Protein AF-A0A9W9BZZ1-F1 (afdb_monomer_lite)

Structure (mmCIF, N/CA/C/O backbone):
data_AF-A0A9W9BZZ1-F1
#
_entry.id   AF-A0A9W9BZZ1-F1
#
loop_
_atom_site.group_PDB
_atom_site.id
_atom_site.type_symbol
_atom_site.label_atom_id
_atom_site.label_alt_id
_atom_site.label_comp_id
_atom_site.label_asym_id
_atom_site.label_entity_id
_atom_site.label_seq_id
_atom_site.pdbx_PDB_ins_code
_atom_site.Cartn_x
_atom_site.Cartn_y
_atom_site.Cartn_z
_atom_site.occupancy
_atom_site.B_iso_or_equiv
_atom_site.auth_seq_id
_atom_site.auth_comp_id
_atom_site.auth_asym_id
_atom_site.auth_atom_id
_atom_site.pdbx_PDB_model_num
ATOM 1 N N . MET A 1 1 ? 8.933 -13.404 14.101 1.00 72.38 1 MET A N 1
ATOM 2 C CA . MET A 1 1 ? 9.898 -12.927 13.085 1.00 72.38 1 MET A CA 1
ATOM 3 C C . MET A 1 1 ? 9.973 -11.421 13.255 1.00 72.38 1 MET A C 1
ATOM 5 O O . MET A 1 1 ? 8.931 -10.842 13.536 1.00 72.38 1 MET A O 1
ATOM 9 N N . ASP A 1 2 ? 11.152 -10.810 13.196 1.00 83.62 2 ASP A N 1
ATOM 10 C CA . ASP A 1 2 ? 11.249 -9.344 13.276 1.00 83.62 2 ASP A CA 1
ATOM 11 C C . ASP A 1 2 ? 10.942 -8.679 11.916 1.00 83.62 2 ASP A C 1
ATOM 13 O O . ASP A 1 2 ? 10.890 -9.344 10.879 1.00 83.62 2 ASP A O 1
ATOM 17 N N . VAL A 1 3 ? 10.687 -7.365 11.920 1.00 85.62 3 VAL A N 1
ATOM 18 C CA . VAL A 1 3 ? 10.318 -6.609 10.707 1.00 85.62 3 VAL A CA 1
ATOM 19 C C . VAL A 1 3 ? 11.402 -6.694 9.614 1.00 85.62 3 VAL A C 1
ATOM 21 O O . VAL A 1 3 ? 11.048 -6.966 8.463 1.00 85.62 3 VAL A O 1
ATOM 24 N N . PRO A 1 4 ? 12.711 -6.551 9.912 1.00 88.62 4 PRO A N 1
ATOM 25 C CA . PRO A 1 4 ? 13.760 -6.731 8.903 1.00 88.62 4 PRO A CA 1
ATOM 26 C C . PRO A 1 4 ? 13.801 -8.135 8.286 1.00 88.62 4 PRO A C 1
ATOM 28 O O . PRO A 1 4 ? 14.019 -8.272 7.080 1.00 88.62 4 PRO A O 1
ATOM 31 N N . GLN A 1 5 ? 13.575 -9.185 9.080 1.00 87.75 5 GLN A N 1
ATOM 32 C CA . GLN A 1 5 ? 13.485 -10.557 8.581 1.00 87.75 5 GLN A CA 1
ATOM 33 C C . GLN A 1 5 ? 12.306 -10.730 7.624 1.00 87.75 5 GLN A C 1
ATOM 35 O O . GLN A 1 5 ? 12.479 -11.377 6.594 1.00 87.75 5 GLN A O 1
ATOM 40 N N . VAL A 1 6 ? 11.150 -10.123 7.914 1.00 88.44 6 VAL A N 1
ATOM 41 C CA . VAL A 1 6 ? 9.992 -10.140 7.003 1.00 88.44 6 VAL A CA 1
ATOM 42 C C . VAL A 1 6 ? 10.344 -9.460 5.681 1.00 88.44 6 VAL A C 1
ATOM 44 O O . VAL A 1 6 ? 10.149 -10.051 4.621 1.00 88.44 6 VAL A O 1
ATOM 47 N N . GLY A 1 7 ? 10.934 -8.259 5.732 1.00 88.69 7 GLY A N 1
ATOM 48 C CA . GLY A 1 7 ? 11.351 -7.535 4.526 1.00 88.69 7 GLY A CA 1
ATOM 49 C C . GLY A 1 7 ? 12.349 -8.331 3.681 1.00 88.69 7 GLY A C 1
ATOM 50 O O . GLY A 1 7 ? 12.205 -8.427 2.462 1.00 88.69 7 GLY A O 1
ATOM 51 N N . ARG A 1 8 ? 13.323 -8.981 4.329 1.00 88.88 8 ARG A N 1
ATOM 52 C CA . ARG A 1 8 ? 14.291 -9.846 3.645 1.00 88.88 8 ARG A CA 1
ATOM 53 C C . ARG A 1 8 ? 13.644 -11.098 3.055 1.00 88.88 8 ARG A C 1
ATOM 55 O O . ARG A 1 8 ? 13.996 -11.477 1.947 1.00 88.88 8 ARG A O 1
ATOM 62 N N . ALA A 1 9 ? 12.737 -11.749 3.780 1.00 88.44 9 ALA A N 1
ATOM 63 C CA . ALA A 1 9 ? 12.018 -12.923 3.292 1.00 88.44 9 ALA A CA 1
ATOM 64 C C . ALA A 1 9 ? 11.193 -12.593 2.040 1.00 88.44 9 ALA A C 1
ATOM 66 O O . ALA A 1 9 ? 11.277 -13.313 1.050 1.00 88.44 9 ALA A O 1
ATOM 67 N N . ALA A 1 10 ? 10.461 -11.476 2.071 1.00 87.56 10 ALA A N 1
ATOM 68 C CA . ALA A 1 10 ? 9.592 -11.041 0.982 1.00 87.56 10 ALA A CA 1
ATOM 69 C C . ALA A 1 10 ? 10.352 -10.644 -0.293 1.00 87.56 10 ALA A C 1
ATOM 71 O O . ALA A 1 10 ? 9.786 -10.713 -1.372 1.00 87.56 10 ALA A O 1
ATOM 72 N N . THR A 1 11 ? 11.620 -10.240 -0.178 1.00 87.00 11 THR A N 1
ATOM 73 C CA . THR A 1 11 ? 12.453 -9.765 -1.302 1.00 87.00 11 THR A CA 1
ATOM 74 C C . THR A 1 11 ? 13.529 -10.761 -1.733 1.00 87.00 11 THR A C 1
ATOM 76 O O . THR A 1 11 ? 14.330 -10.462 -2.619 1.00 87.00 11 THR A O 1
ATOM 79 N N . ALA A 1 12 ? 13.575 -11.950 -1.121 1.00 86.56 12 ALA A N 1
ATOM 80 C CA . ALA A 1 12 ? 14.561 -12.989 -1.412 1.00 86.56 12 ALA A CA 1
ATOM 81 C C . ALA A 1 12 ? 14.263 -13.714 -2.737 1.00 86.56 12 ALA A C 1
ATOM 83 O O . ALA A 1 12 ? 13.971 -14.913 -2.751 1.00 86.56 12 ALA A O 1
ATOM 84 N N . ALA A 1 13 ? 14.308 -12.968 -3.842 1.00 83.25 13 ALA A N 1
ATOM 85 C CA . ALA A 1 13 ? 14.083 -13.449 -5.195 1.00 83.25 13 ALA A CA 1
ATOM 86 C C . ALA A 1 13 ? 15.001 -14.644 -5.499 1.00 83.25 13 ALA A C 1
ATOM 88 O O . ALA A 1 13 ? 16.230 -14.488 -5.446 1.00 83.25 13 ALA A O 1
ATOM 89 N N . PRO A 1 14 ? 14.443 -15.831 -5.817 1.00 79.25 14 PRO A N 1
ATOM 90 C CA . PRO A 1 14 ? 15.218 -16.962 -6.301 1.00 79.25 14 PRO A CA 1
ATOM 91 C C . PRO A 1 14 ? 16.176 -16.540 -7.415 1.00 79.25 14 PRO A C 1
ATOM 93 O O . PRO A 1 14 ? 15.835 -15.715 -8.261 1.00 79.25 14 PRO A O 1
ATOM 96 N N . LEU A 1 15 ? 17.378 -17.119 -7.413 1.00 80.69 15 LEU A N 1
ATOM 97 C CA . LEU A 1 15 ? 18.495 -16.808 -8.322 1.00 80.69 15 LEU A CA 1
ATOM 98 C C . LEU A 1 15 ? 19.223 -15.478 -8.049 1.00 80.69 15 LEU A C 1
ATOM 100 O O . LEU A 1 15 ? 20.387 -15.370 -8.426 1.00 80.69 15 LEU A O 1
ATOM 104 N N . TYR A 1 16 ? 18.610 -14.524 -7.343 1.00 81.62 16 TYR A N 1
ATOM 105 C CA . TYR A 1 16 ? 19.262 -13.270 -6.935 1.00 81.62 16 TYR A CA 1
ATOM 106 C C . TYR A 1 16 ? 19.768 -13.317 -5.493 1.00 81.62 16 TYR A C 1
ATOM 108 O O . TYR A 1 16 ? 20.882 -12.883 -5.195 1.00 81.62 16 TYR A O 1
ATOM 116 N N . PHE A 1 17 ? 18.970 -13.883 -4.587 1.00 86.94 17 PHE A N 1
ATOM 117 C CA . PHE A 1 17 ? 19.265 -13.906 -3.159 1.00 86.94 17 PHE A CA 1
ATOM 118 C C . PHE A 1 17 ? 19.173 -15.318 -2.581 1.00 86.94 17 PHE A C 1
ATOM 120 O O . PHE A 1 17 ? 18.442 -16.180 -3.064 1.00 86.94 17 PHE A O 1
ATOM 127 N N . LYS A 1 18 ? 19.921 -15.556 -1.497 1.00 87.44 18 LYS A N 1
ATOM 128 C CA . LYS A 1 18 ? 19.782 -16.779 -0.697 1.00 87.44 18 LYS A CA 1
ATOM 129 C C . LYS A 1 18 ? 18.513 -16.695 0.147 1.00 87.44 18 LYS A C 1
ATOM 131 O O . LYS A 1 18 ? 18.308 -15.690 0.831 1.00 87.44 18 LYS A O 1
ATOM 136 N N . GLU A 1 19 ? 17.750 -17.784 0.166 1.00 87.38 19 GLU A N 1
ATOM 137 C CA . GLU A 1 19 ? 16.566 -17.950 1.014 1.00 87.38 19 GLU A CA 1
ATOM 138 C C . GLU A 1 19 ? 16.853 -17.616 2.481 1.00 87.38 19 GLU A C 1
ATOM 140 O O . GLU A 1 19 ? 17.926 -17.927 3.027 1.00 87.38 19 GLU A O 1
ATOM 145 N N . LEU A 1 20 ? 15.863 -17.020 3.143 1.00 88.88 20 LEU A N 1
ATOM 146 C CA . LEU A 1 20 ? 15.942 -16.755 4.569 1.00 88.88 20 LEU A CA 1
ATOM 147 C C . LEU A 1 20 ? 15.585 -18.021 5.347 1.00 88.88 20 LEU A C 1
ATOM 149 O O . LEU A 1 20 ? 14.484 -18.552 5.232 1.00 88.88 20 LEU A O 1
ATOM 153 N N . LYS A 1 21 ? 16.513 -18.474 6.193 1.00 89.38 21 LYS A N 1
ATOM 154 C CA . LYS A 1 21 ? 16.307 -19.616 7.089 1.00 89.38 21 LYS A CA 1
ATOM 155 C C . LYS A 1 21 ? 15.985 -19.106 8.485 1.00 89.38 21 LYS A C 1
ATOM 157 O O . LYS A 1 21 ? 16.859 -18.540 9.142 1.00 89.38 21 LYS A O 1
ATOM 162 N N . VAL A 1 22 ? 14.763 -19.338 8.956 1.00 86.69 22 VAL A N 1
ATOM 163 C CA . VAL A 1 22 ? 14.336 -18.957 10.309 1.00 86.69 22 VAL A CA 1
ATOM 164 C C . VAL A 1 22 ? 14.091 -20.208 11.139 1.00 86.69 22 VAL A C 1
ATOM 166 O O . VAL A 1 22 ? 13.397 -21.134 10.720 1.00 86.69 22 VAL A O 1
ATOM 169 N N . ARG A 1 23 ? 14.676 -20.238 12.339 1.00 80.31 23 ARG A N 1
ATOM 170 C CA . ARG A 1 23 ? 14.353 -21.234 13.364 1.00 80.31 23 ARG A CA 1
ATOM 171 C C . ARG A 1 23 ? 13.277 -20.652 14.265 1.00 80.31 23 ARG A C 1
ATOM 173 O O . ARG A 1 23 ? 13.464 -19.567 14.815 1.00 80.31 23 ARG A O 1
ATOM 180 N N . GLN A 1 24 ? 12.159 -21.353 14.399 1.00 71.50 24 GLN A N 1
ATOM 181 C CA . GLN A 1 24 ? 11.090 -20.912 15.289 1.00 71.50 24 GLN A CA 1
ATOM 182 C C . GLN A 1 24 ? 11.562 -21.044 16.744 1.00 71.50 24 GLN A C 1
ATOM 184 O O . GLN A 1 24 ? 12.139 -22.064 17.120 1.00 71.50 24 GLN A O 1
ATOM 189 N N . LYS A 1 25 ? 11.346 -19.998 17.551 1.00 66.19 25 LYS A N 1
ATOM 190 C CA . LYS A 1 25 ? 11.613 -20.032 19.000 1.00 66.19 25 LYS A CA 1
ATOM 191 C C . LYS A 1 25 ? 10.535 -20.817 19.763 1.00 66.19 25 LYS A C 1
ATOM 193 O O . LYS A 1 25 ? 10.834 -21.401 20.795 1.00 66.19 25 LYS A O 1
ATOM 198 N N . HIS A 1 26 ? 9.329 -20.863 19.199 1.00 59.47 26 HIS A N 1
ATOM 199 C CA . HIS A 1 26 ? 8.109 -21.431 19.765 1.00 59.47 26 HIS A CA 1
ATOM 200 C C . HIS A 1 26 ? 7.525 -22.469 18.791 1.00 59.47 26 HIS A C 1
ATOM 202 O O . HIS A 1 26 ? 7.460 -22.191 17.593 1.00 59.47 26 HIS A O 1
ATOM 208 N N . GLY A 1 27 ? 7.176 -23.672 19.268 1.00 63.22 27 GLY A N 1
ATOM 209 C CA . GLY A 1 27 ? 6.744 -24.819 18.445 1.00 63.22 27 GLY A CA 1
ATOM 210 C C . GLY A 1 27 ? 7.643 -26.063 18.573 1.00 63.22 27 GLY A C 1
ATOM 211 O O . GLY A 1 27 ? 8.388 -26.205 19.545 1.00 63.22 27 GLY A O 1
ATOM 212 N N . ARG A 1 28 ? 7.595 -26.991 17.597 1.00 61.19 28 ARG A N 1
ATOM 213 C CA . ARG A 1 28 ? 8.475 -28.181 17.582 1.00 61.19 28 ARG A CA 1
ATOM 214 C C . ARG A 1 28 ? 9.939 -27.728 17.573 1.00 61.19 28 ARG A C 1
ATOM 216 O O . ARG A 1 28 ? 10.427 -27.202 16.569 1.00 61.19 28 ARG A O 1
ATOM 223 N N . LYS A 1 29 ? 10.635 -27.927 18.702 1.00 63.28 29 LYS A N 1
ATOM 224 C CA . LYS A 1 29 ? 12.039 -27.527 18.890 1.00 63.28 29 LYS A CA 1
ATOM 225 C C . LYS A 1 29 ? 12.880 -27.969 17.690 1.00 63.28 29 LYS A C 1
ATOM 227 O O . LYS A 1 29 ? 12.986 -29.154 17.395 1.00 63.28 29 LYS A O 1
ATOM 232 N N . GLY A 1 30 ? 13.487 -26.995 17.014 1.00 67.38 30 GLY A N 1
ATOM 233 C CA . GLY A 1 30 ? 14.412 -27.234 15.906 1.00 67.38 30 GLY A CA 1
ATOM 234 C C . GLY A 1 30 ? 13.809 -27.185 14.500 1.00 67.38 30 GLY A C 1
ATOM 235 O O . GLY A 1 30 ? 14.575 -27.312 13.541 1.00 67.38 30 GLY A O 1
ATOM 236 N N . GLN A 1 31 ? 12.500 -26.949 14.340 1.00 80.06 31 GLN A N 1
ATOM 237 C CA . GLN A 1 31 ? 11.907 -26.781 13.011 1.00 80.06 31 GLN A CA 1
ATOM 238 C C . GLN A 1 31 ? 12.471 -25.535 12.308 1.00 80.06 31 GLN A C 1
ATOM 240 O O . GLN A 1 31 ? 12.530 -24.433 12.866 1.00 80.06 31 GLN A O 1
ATOM 245 N N . LYS A 1 32 ? 12.932 -25.739 11.071 1.00 82.62 32 LYS A N 1
ATOM 246 C CA . LYS A 1 32 ? 13.493 -24.704 10.199 1.00 82.62 32 LYS A CA 1
ATOM 247 C C . LYS A 1 32 ? 12.474 -24.379 9.117 1.00 82.62 32 LYS A C 1
ATOM 249 O O . LYS A 1 32 ? 12.013 -25.284 8.430 1.00 82.62 32 LYS A O 1
ATOM 254 N N . TYR A 1 33 ? 12.187 -23.097 8.951 1.00 85.38 33 TYR A N 1
ATOM 255 C CA . TYR A 1 33 ? 11.384 -22.579 7.853 1.00 85.38 33 TYR A CA 1
ATOM 256 C C . TYR A 1 33 ? 12.295 -21.852 6.872 1.00 85.38 33 TYR A C 1
ATOM 258 O O . TYR A 1 33 ? 13.240 -21.166 7.279 1.00 85.38 33 TYR A O 1
ATOM 266 N N . TYR A 1 34 ? 12.013 -22.037 5.589 1.00 87.38 34 TYR A N 1
ATOM 267 C CA . TYR A 1 34 ? 12.750 -21.456 4.478 1.00 87.38 34 TYR A CA 1
ATOM 268 C C . TYR A 1 34 ? 11.792 -20.522 3.755 1.00 87.38 34 TYR A C 1
ATOM 270 O O . TYR A 1 34 ? 10.683 -20.928 3.414 1.00 87.38 34 TYR A O 1
ATOM 278 N N . PHE A 1 35 ? 12.204 -19.272 3.587 1.00 87.56 35 PHE A N 1
ATOM 279 C CA . PHE A 1 35 ? 11.404 -18.249 2.932 1.00 87.56 35 PHE A CA 1
ATOM 280 C C . PHE A 1 35 ? 12.130 -17.744 1.689 1.00 87.56 35 PHE A C 1
ATOM 282 O O . PHE A 1 35 ? 13.318 -17.406 1.746 1.00 87.56 35 PHE A O 1
ATOM 289 N N . SER A 1 36 ? 11.382 -17.666 0.597 1.00 83.38 36 SER A N 1
ATOM 290 C CA . SER A 1 36 ? 11.763 -17.074 -0.680 1.00 83.38 36 SER A CA 1
ATOM 291 C C . SER A 1 36 ? 10.720 -16.032 -1.084 1.00 83.38 36 SER A C 1
ATOM 293 O O . SER A 1 36 ? 9.590 -16.063 -0.595 1.00 83.38 36 SER A O 1
ATOM 295 N N . ASP A 1 37 ? 11.091 -15.136 -1.994 1.00 81.44 37 ASP A N 1
ATOM 296 C CA . ASP A 1 37 ? 10.181 -14.130 -2.550 1.00 81.44 37 ASP A CA 1
ATOM 297 C C . ASP A 1 37 ? 8.940 -14.781 -3.186 1.00 81.44 37 ASP A C 1
ATOM 299 O O . ASP A 1 37 ? 9.041 -15.688 -4.019 1.00 81.44 37 ASP A O 1
ATOM 303 N N . ALA A 1 38 ? 7.764 -14.295 -2.789 1.00 72.69 38 ALA A N 1
ATOM 304 C CA . ALA A 1 38 ? 6.467 -14.755 -3.277 1.00 72.69 38 ALA A CA 1
ATOM 305 C C . ALA A 1 38 ? 6.153 -14.266 -4.707 1.00 72.69 38 ALA A C 1
ATOM 307 O O . ALA A 1 38 ? 5.276 -14.819 -5.373 1.00 72.69 38 ALA A O 1
ATOM 308 N N . GLY A 1 39 ? 6.896 -13.276 -5.210 1.00 65.12 39 GLY A N 1
ATOM 309 C CA . GLY A 1 39 ? 6.830 -12.763 -6.578 1.00 65.12 39 GLY A CA 1
ATOM 310 C C . GLY A 1 39 ? 7.341 -13.733 -7.648 1.00 65.12 39 GLY A C 1
ATOM 311 O O . GLY A 1 39 ? 7.200 -13.453 -8.839 1.00 65.12 39 GLY A O 1
ATOM 312 N N . PHE A 1 40 ? 7.902 -14.877 -7.242 1.00 57.94 40 PHE A N 1
ATOM 313 C CA . PHE A 1 40 ? 8.309 -15.992 -8.110 1.00 57.94 40 PHE A CA 1
ATOM 314 C C . PHE A 1 40 ? 7.296 -17.157 -8.134 1.00 57.94 40 PHE A C 1
ATOM 316 O O . PHE A 1 40 ? 7.628 -18.263 -8.558 1.00 57.94 40 PHE A O 1
ATOM 323 N N . GLY A 1 41 ? 6.055 -16.907 -7.710 1.00 56.66 41 GLY A N 1
ATOM 324 C CA . GLY A 1 41 ? 4.933 -17.851 -7.719 1.00 56.66 41 GLY A CA 1
ATOM 325 C C . GLY A 1 41 ? 3.601 -17.131 -7.954 1.00 56.66 41 GLY A C 1
ATOM 326 O O . GLY A 1 41 ? 3.584 -15.971 -8.357 1.00 56.66 41 GLY A O 1
ATOM 327 N N . GLU A 1 42 ? 2.474 -17.782 -7.658 1.00 52.41 42 GLU A N 1
ATOM 328 C CA . GLU A 1 42 ? 1.109 -17.289 -7.945 1.00 52.41 42 GLU A CA 1
ATOM 329 C C . GLU A 1 42 ? 0.728 -15.932 -7.294 1.00 52.41 42 GLU A C 1
ATOM 331 O O . GLU A 1 42 ? -0.373 -15.421 -7.505 1.00 52.41 42 GLU A O 1
ATOM 336 N N . LEU A 1 43 ? 1.628 -15.339 -6.498 1.00 60.09 43 LEU A N 1
ATOM 337 C CA . LEU A 1 43 ? 1.399 -14.193 -5.615 1.00 60.09 43 LEU A CA 1
ATOM 338 C C . LEU A 1 43 ? 2.174 -12.924 -6.003 1.00 60.09 43 LEU A C 1
ATOM 340 O O . LEU A 1 43 ? 2.315 -12.014 -5.188 1.00 60.09 43 LEU A O 1
ATOM 344 N N . ASN A 1 44 ? 2.625 -12.802 -7.255 1.00 70.44 44 ASN A N 1
ATOM 345 C CA . ASN A 1 44 ? 3.249 -11.570 -7.770 1.00 70.44 44 ASN A CA 1
ATOM 346 C C . ASN A 1 44 ? 2.300 -10.344 -7.734 1.00 70.44 44 ASN A C 1
ATOM 348 O O . ASN A 1 44 ? 2.726 -9.198 -7.852 1.00 70.44 44 ASN A O 1
ATOM 352 N N . ASN A 1 45 ? 1.003 -10.578 -7.524 1.00 77.56 45 ASN A N 1
ATOM 353 C CA . ASN A 1 45 ? 0.019 -9.564 -7.172 1.00 77.56 45 ASN A CA 1
ATOM 354 C C . ASN A 1 45 ? -0.770 -10.029 -5.928 1.00 77.56 45 ASN A C 1
ATOM 356 O O . ASN A 1 45 ? -1.708 -10.818 -6.066 1.00 77.56 45 ASN A O 1
ATOM 360 N N . PRO A 1 46 ? -0.428 -9.558 -4.713 1.00 85.69 46 PRO A N 1
ATOM 361 C CA . PRO A 1 46 ? -0.994 -10.084 -3.471 1.00 85.69 46 PRO A CA 1
ATOM 362 C C . PRO A 1 46 ? -2.432 -9.622 -3.207 1.00 85.69 46 PRO A C 1
ATOM 364 O O . PRO A 1 46 ? -3.002 -9.996 -2.183 1.00 85.69 46 PRO A O 1
ATOM 367 N N . THR A 1 47 ? -3.047 -8.824 -4.094 1.00 87.88 47 THR A N 1
ATOM 368 C CA . THR A 1 47 ? -4.397 -8.288 -3.866 1.00 87.88 47 THR A CA 1
ATOM 369 C C . THR A 1 47 ? -5.411 -9.394 -3.590 1.00 87.88 47 THR A C 1
ATOM 371 O O . THR A 1 47 ? -6.170 -9.270 -2.640 1.00 87.88 47 THR A O 1
ATOM 374 N N . GLY A 1 48 ? -5.401 -10.497 -4.348 1.00 84.88 48 GLY A N 1
ATOM 375 C CA . GLY A 1 48 ? -6.348 -11.599 -4.133 1.00 84.88 48 GLY A CA 1
ATOM 376 C C . GLY A 1 48 ? -6.254 -12.212 -2.730 1.00 84.88 48 GLY A C 1
ATOM 377 O O . GLY A 1 48 ? -7.277 -12.387 -2.069 1.00 84.88 48 GLY A O 1
ATOM 378 N N . VAL A 1 49 ? -5.028 -12.460 -2.255 1.00 86.25 49 VAL A N 1
ATOM 379 C CA . VAL A 1 49 ? -4.769 -12.988 -0.905 1.00 86.25 49 VAL A CA 1
ATOM 380 C C . VAL A 1 49 ? -5.159 -11.976 0.165 1.00 86.25 49 VAL A C 1
ATOM 382 O O . VAL A 1 49 ? -5.825 -12.345 1.126 1.00 86.25 49 VAL A O 1
ATOM 385 N N . GLY A 1 50 ? -4.821 -10.698 -0.022 1.00 88.31 50 GLY A N 1
ATOM 386 C CA . GLY A 1 50 ? -5.192 -9.644 0.923 1.00 88.31 50 GLY A CA 1
ATOM 387 C C . GLY A 1 50 ? -6.707 -9.487 1.068 1.00 88.31 50 GLY A C 1
ATOM 388 O O . GLY A 1 50 ? -7.204 -9.335 2.180 1.00 88.31 50 GLY A O 1
ATOM 389 N N . LEU A 1 51 ? -7.464 -9.582 -0.032 1.00 88.69 51 LEU A N 1
ATOM 390 C CA . LEU A 1 51 ? -8.929 -9.551 0.036 1.00 88.69 51 LEU A CA 1
ATOM 391 C C . LEU A 1 51 ? -9.483 -10.767 0.781 1.00 88.69 51 LEU A C 1
ATOM 393 O O . LEU A 1 51 ? -10.335 -10.603 1.648 1.00 88.69 51 LEU A O 1
ATOM 397 N N . GLN A 1 52 ? -8.971 -11.965 0.486 1.00 87.81 52 GLN A N 1
ATOM 398 C CA . GLN A 1 52 ? -9.380 -13.187 1.179 1.00 87.81 52 GLN A CA 1
ATOM 399 C C . GLN A 1 52 ? -9.079 -13.120 2.685 1.00 87.81 52 GLN A C 1
ATOM 401 O O . GLN A 1 52 ? -9.897 -13.551 3.499 1.00 87.81 52 GLN A O 1
ATOM 406 N N . GLU A 1 53 ? -7.924 -12.577 3.070 1.00 89.19 53 GLU A N 1
ATOM 407 C CA . GLU A 1 53 ? -7.556 -12.380 4.473 1.00 89.19 53 GLU A CA 1
ATOM 408 C C . GLU A 1 53 ? -8.523 -11.414 5.170 1.00 89.19 53 GLU A C 1
ATOM 410 O O . GLU A 1 53 ? -9.052 -11.743 6.232 1.00 89.19 53 GLU A O 1
ATOM 415 N N . ILE A 1 54 ? -8.828 -10.269 4.550 1.00 88.56 54 ILE A N 1
ATOM 416 C CA . ILE A 1 54 ? -9.791 -9.295 5.088 1.00 88.56 54 ILE A CA 1
ATOM 417 C C . ILE A 1 54 ? -11.180 -9.923 5.245 1.00 88.56 54 ILE A C 1
ATOM 419 O O . ILE A 1 54 ? -11.797 -9.771 6.296 1.00 88.56 54 ILE A O 1
ATOM 423 N N . GLU A 1 55 ? -11.663 -10.653 4.240 1.00 87.44 55 GLU A N 1
ATOM 424 C CA . GLU A 1 55 ? -12.961 -11.343 4.281 1.00 87.44 55 GLU A CA 1
ATOM 425 C C . GLU A 1 55 ? -13.004 -12.420 5.374 1.00 87.44 55 GLU A C 1
ATOM 427 O O . GLU A 1 55 ? -14.033 -12.605 6.023 1.00 87.44 55 GLU A O 1
ATOM 432 N N . THR A 1 56 ? -11.879 -13.094 5.624 1.00 87.69 56 THR A N 1
ATOM 433 C CA . THR A 1 56 ? -11.760 -14.100 6.689 1.00 87.69 56 THR A CA 1
ATOM 434 C C . THR A 1 56 ? -11.775 -13.456 8.077 1.00 87.69 56 THR A C 1
ATOM 436 O O . THR A 1 56 ? -12.437 -13.961 8.984 1.00 87.69 56 THR A O 1
ATOM 439 N N . LEU A 1 57 ? -11.063 -12.341 8.256 1.00 84.06 57 LEU A N 1
ATOM 440 C CA . LEU A 1 57 ? -10.991 -11.622 9.533 1.00 84.06 57 LEU A CA 1
ATOM 441 C C . LEU A 1 57 ? -12.280 -10.847 9.842 1.00 84.06 57 LEU A C 1
ATOM 443 O O . LEU A 1 57 ? -12.649 -10.698 11.008 1.00 84.06 57 LEU A O 1
ATOM 447 N N . TYR A 1 58 ? -12.972 -10.363 8.809 1.00 85.31 58 TYR A N 1
ATOM 448 C CA . TYR A 1 58 ? -14.127 -9.477 8.935 1.00 85.31 58 TYR A CA 1
ATOM 449 C C . TYR A 1 58 ? -15.296 -9.918 8.035 1.00 85.31 58 TYR A C 1
ATOM 451 O O . TYR A 1 58 ? -15.742 -9.149 7.183 1.00 85.31 58 TYR A O 1
ATOM 459 N N . PRO A 1 59 ? -15.887 -11.107 8.262 1.00 82.81 59 PRO A N 1
ATOM 460 C CA . PRO A 1 59 ? -16.862 -11.721 7.347 1.00 82.81 59 PRO A CA 1
ATOM 461 C C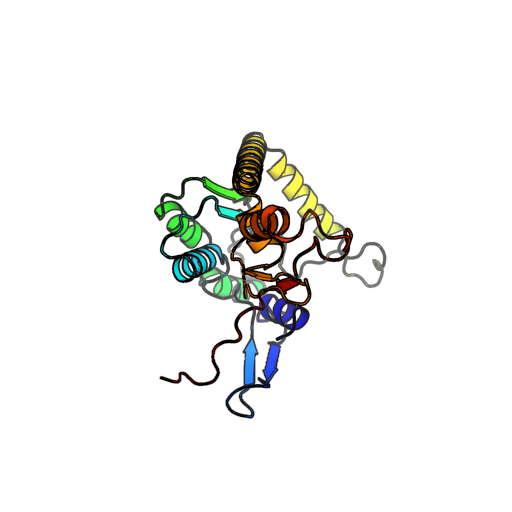 . PRO A 1 59 ? -18.177 -10.944 7.186 1.00 82.81 59 PRO A C 1
ATOM 463 O O . PRO A 1 59 ? -18.966 -11.231 6.293 1.00 82.81 59 PRO A O 1
ATOM 466 N N . ARG A 1 60 ? -18.448 -9.978 8.070 1.00 81.25 60 ARG A N 1
ATOM 467 C CA . ARG A 1 60 ? -19.656 -9.134 8.050 1.00 81.25 60 ARG A CA 1
ATOM 468 C C . ARG A 1 60 ? -19.387 -7.702 7.587 1.00 81.25 60 ARG A C 1
ATOM 470 O O . ARG A 1 60 ? -20.297 -6.880 7.638 1.00 81.25 60 ARG A O 1
ATOM 477 N N . GLN A 1 61 ? -18.152 -7.375 7.210 1.00 80.00 61 GLN A N 1
ATOM 478 C CA . GLN A 1 61 ? -17.789 -6.038 6.748 1.00 80.00 61 GLN A CA 1
ATOM 479 C C . GLN A 1 61 ? -17.548 -6.035 5.244 1.00 80.00 61 GLN A C 1
ATOM 481 O O . GLN A 1 61 ? -17.035 -6.992 4.672 1.00 80.00 61 GLN A O 1
ATOM 486 N N . THR A 1 62 ? -17.908 -4.928 4.606 1.00 84.31 62 THR A N 1
ATOM 487 C CA . THR A 1 62 ? -17.669 -4.711 3.181 1.00 84.31 62 THR A CA 1
ATOM 488 C C . THR A 1 62 ? -16.351 -3.981 2.972 1.00 84.31 62 THR A C 1
ATOM 490 O O . THR A 1 62 ? -16.040 -3.017 3.677 1.00 84.31 62 THR A O 1
ATOM 493 N N . ILE A 1 63 ? -15.593 -4.396 1.962 1.00 87.50 63 ILE A N 1
ATOM 494 C CA . ILE A 1 63 ? -14.363 -3.716 1.560 1.00 87.50 63 ILE A CA 1
ATOM 495 C C . ILE A 1 63 ? -14.737 -2.417 0.844 1.00 87.50 63 ILE A C 1
ATOM 497 O O . ILE A 1 63 ? -15.347 -2.443 -0.221 1.00 87.50 63 ILE A O 1
ATOM 501 N N . GLY A 1 64 ? -14.383 -1.280 1.450 1.00 86.44 64 GLY A N 1
ATOM 502 C CA . GLY A 1 64 ? -14.759 0.040 0.937 1.00 86.44 64 GLY A CA 1
ATOM 503 C C . GLY A 1 64 ? -13.977 0.467 -0.304 1.00 86.44 64 GLY A C 1
ATOM 504 O O . GLY A 1 64 ? -14.557 1.028 -1.220 1.00 86.44 64 GLY A O 1
ATOM 505 N N . ALA A 1 65 ? -12.673 0.191 -0.355 1.00 91.12 65 ALA A N 1
ATOM 506 C CA . ALA A 1 65 ? -11.817 0.577 -1.472 1.00 91.12 65 ALA A CA 1
ATOM 507 C C . ALA A 1 65 ? -10.624 -0.371 -1.621 1.00 91.12 65 ALA A C 1
ATOM 509 O O . ALA A 1 65 ? -10.056 -0.819 -0.622 1.00 91.12 65 ALA A O 1
ATOM 510 N N . VAL A 1 66 ? -10.214 -0.626 -2.865 1.00 92.12 66 VAL A N 1
ATOM 511 C CA . VAL A 1 66 ? -9.014 -1.406 -3.194 1.00 92.12 66 VAL A CA 1
ATOM 512 C C . VAL A 1 66 ? -8.119 -0.613 -4.132 1.00 92.12 66 VAL A C 1
ATOM 514 O O . VAL A 1 66 ? -8.528 -0.205 -5.218 1.00 92.12 66 VAL A O 1
ATOM 517 N N . LEU A 1 67 ? -6.870 -0.436 -3.713 1.00 92.75 67 LEU A N 1
ATOM 518 C CA . LEU A 1 67 ? -5.822 0.189 -4.503 1.00 92.75 67 LEU A CA 1
ATOM 519 C C . LEU A 1 67 ? -4.729 -0.840 -4.794 1.00 92.75 67 LEU A C 1
ATOM 521 O O . LEU A 1 67 ? -4.107 -1.373 -3.876 1.00 92.75 67 LEU A O 1
ATOM 525 N N . ASN A 1 68 ? -4.482 -1.090 -6.075 1.00 91.12 68 ASN A N 1
ATOM 526 C CA . ASN A 1 68 ? -3.402 -1.937 -6.557 1.00 91.12 68 ASN A CA 1
ATOM 527 C C . ASN A 1 68 ? -2.370 -1.083 -7.303 1.00 91.12 68 ASN A C 1
ATOM 529 O O . ASN A 1 68 ? -2.723 -0.383 -8.251 1.00 91.12 68 ASN A O 1
ATOM 533 N N . VAL A 1 69 ? -1.104 -1.152 -6.890 1.00 91.19 69 VAL A N 1
ATOM 534 C CA . VAL A 1 69 ? 0.006 -0.440 -7.534 1.00 91.19 69 VAL A CA 1
ATOM 535 C C . VAL A 1 69 ? 0.975 -1.460 -8.120 1.00 91.19 69 VAL A C 1
ATOM 537 O O . VAL A 1 69 ? 1.602 -2.231 -7.395 1.00 91.19 69 VAL A O 1
ATOM 540 N N . GLY A 1 70 ? 1.083 -1.463 -9.445 1.00 87.75 70 GLY A N 1
ATOM 541 C CA . GLY A 1 70 ? 2.008 -2.310 -10.183 1.00 87.75 70 GLY A CA 1
ATOM 542 C C . GLY A 1 70 ? 3.385 -1.670 -10.348 1.00 87.75 70 GLY A C 1
ATOM 543 O O . GLY A 1 70 ? 3.563 -0.463 -10.217 1.00 87.75 70 GLY A O 1
ATOM 544 N N . THR A 1 71 ? 4.374 -2.499 -10.684 1.00 85.69 71 THR A N 1
ATOM 545 C CA . THR A 1 71 ? 5.746 -2.061 -11.002 1.00 85.69 71 THR A CA 1
ATOM 546 C C . THR A 1 71 ? 5.978 -1.866 -12.504 1.00 85.69 71 THR A C 1
ATOM 548 O O . THR A 1 71 ? 7.120 -1.702 -12.929 1.00 85.69 71 THR A O 1
ATOM 551 N N . SER A 1 72 ? 4.912 -1.891 -13.318 1.00 83.19 72 SER A N 1
ATOM 552 C CA . SER A 1 72 ? 4.955 -1.645 -14.766 1.00 83.19 72 SER A CA 1
ATOM 553 C C . SER A 1 72 ? 5.989 -2.511 -15.493 1.00 83.19 72 SER A C 1
ATOM 555 O O . SER A 1 72 ? 6.831 -2.011 -16.233 1.00 83.19 72 SER A O 1
ATOM 557 N N . ARG A 1 73 ? 5.984 -3.830 -15.278 1.00 74.06 73 ARG A N 1
ATOM 558 C CA . ARG A 1 73 ? 6.931 -4.729 -15.961 1.00 74.06 73 ARG A CA 1
ATOM 559 C C . ARG A 1 73 ? 6.578 -4.872 -17.443 1.00 74.06 73 ARG A C 1
ATOM 561 O O . ARG A 1 73 ? 5.442 -5.184 -17.786 1.00 74.06 73 ARG A O 1
ATOM 568 N N . SER A 1 74 ? 7.572 -4.695 -18.315 1.00 70.19 74 SER A N 1
ATOM 569 C CA . SER A 1 74 ? 7.416 -4.964 -19.752 1.00 70.19 74 SER A CA 1
ATOM 570 C C . SER A 1 74 ? 7.133 -6.443 -20.006 1.00 70.19 74 SER A C 1
ATOM 572 O O . SER A 1 74 ? 7.723 -7.311 -19.354 1.00 70.19 74 SER A O 1
ATOM 574 N N . LYS A 1 75 ? 6.315 -6.742 -21.022 1.00 63.19 75 LYS A N 1
ATOM 575 C CA . LYS A 1 75 ? 6.241 -8.100 -21.576 1.00 63.19 75 LYS A CA 1
ATOM 576 C C . LYS A 1 75 ? 7.625 -8.503 -22.111 1.00 63.19 75 LYS A C 1
ATOM 578 O O . LYS A 1 75 ? 8.333 -7.654 -22.656 1.00 63.19 75 LYS A O 1
ATOM 583 N N . PRO A 1 76 ? 8.053 -9.761 -21.926 1.00 54.00 76 PRO A N 1
ATOM 584 C CA . PRO A 1 76 ? 9.376 -10.186 -22.357 1.00 54.00 76 PRO A CA 1
ATOM 585 C C . PRO A 1 76 ? 9.502 -10.134 -23.886 1.00 54.00 76 PRO A C 1
ATOM 587 O O . PRO A 1 76 ? 8.663 -10.687 -24.592 1.00 54.00 76 PRO A O 1
ATOM 590 N N . ASP A 1 77 ? 10.570 -9.504 -24.387 1.00 54.28 77 ASP A N 1
ATOM 591 C CA . ASP A 1 77 ? 10.992 -9.668 -25.781 1.00 54.28 77 ASP A CA 1
ATOM 592 C C . ASP A 1 77 ? 11.354 -11.156 -26.018 1.00 54.28 77 ASP A C 1
ATOM 594 O O . ASP A 1 77 ? 12.006 -11.764 -25.160 1.00 54.28 77 ASP A O 1
ATOM 598 N N . PRO A 1 78 ? 10.954 -11.769 -27.150 1.00 52.34 78 PRO A N 1
ATOM 599 C CA . PRO A 1 78 ? 11.135 -13.202 -27.421 1.00 52.34 78 PRO A CA 1
ATOM 600 C C . PRO A 1 78 ? 12.595 -13.624 -27.676 1.00 52.34 78 PRO A C 1
ATOM 602 O O . PRO A 1 78 ? 12.863 -14.786 -27.975 1.00 52.34 78 PRO A O 1
ATOM 605 N N . THR A 1 79 ? 13.560 -12.708 -27.576 1.00 50.88 79 THR A N 1
ATOM 606 C CA . THR A 1 79 ? 14.967 -12.977 -27.878 1.00 50.88 79 THR A CA 1
ATOM 607 C C . THR A 1 79 ? 15.675 -13.724 -26.730 1.00 50.88 79 THR A C 1
ATOM 609 O O . THR A 1 79 ? 15.608 -13.310 -25.569 1.00 50.88 79 THR A O 1
ATOM 612 N N . PRO A 1 80 ? 16.381 -14.838 -27.014 1.00 46.66 80 PRO A N 1
ATOM 613 C CA . PRO A 1 80 ? 16.862 -15.751 -25.984 1.00 46.66 80 PRO A CA 1
ATOM 614 C C . PRO A 1 80 ? 18.274 -15.379 -25.533 1.00 46.66 80 PRO A C 1
ATOM 616 O O . PRO A 1 80 ? 19.248 -15.910 -26.062 1.00 46.66 80 PRO A O 1
ATOM 619 N N . ARG A 1 81 ? 18.421 -14.488 -24.546 1.00 47.75 81 ARG A N 1
ATOM 620 C CA . ARG A 1 81 ? 19.695 -14.339 -23.816 1.00 47.75 81 ARG A CA 1
ATOM 621 C C . ARG A 1 81 ? 19.458 -14.043 -22.328 1.00 47.75 81 ARG A C 1
ATOM 623 O O . ARG A 1 81 ? 18.682 -13.157 -21.994 1.00 47.75 81 ARG A O 1
ATOM 630 N N . SER A 1 82 ? 20.200 -14.754 -21.470 1.00 54.19 82 SER A N 1
ATOM 631 C CA . SER A 1 82 ? 20.369 -14.563 -20.012 1.00 54.19 82 SER A CA 1
ATOM 632 C C . SER A 1 82 ? 19.415 -15.316 -19.063 1.00 54.19 82 SER A C 1
ATOM 634 O O . SER A 1 82 ? 18.308 -15.705 -19.432 1.00 54.19 82 SER A O 1
ATOM 636 N N . VAL A 1 83 ? 19.875 -15.479 -17.809 1.00 54.97 83 VAL A N 1
ATOM 637 C CA . VAL A 1 83 ? 19.178 -15.945 -16.583 1.00 54.97 83 VAL A CA 1
ATOM 638 C C . VAL A 1 83 ? 17.768 -15.352 -16.453 1.00 54.97 83 VAL A C 1
ATOM 640 O O . VAL A 1 83 ? 16.854 -16.003 -15.943 1.00 54.97 83 VAL A O 1
ATOM 643 N N . LEU A 1 84 ? 17.566 -14.169 -17.037 1.00 56.38 84 LEU A N 1
ATOM 644 C CA . LEU A 1 84 ? 16.276 -13.551 -17.322 1.00 56.38 84 LEU A CA 1
ATOM 645 C C . LEU A 1 84 ? 15.250 -14.519 -17.906 1.00 56.38 84 LEU A C 1
ATOM 647 O O . LEU A 1 84 ? 14.112 -14.456 -17.485 1.00 56.38 84 LEU A O 1
ATOM 651 N N . HIS A 1 85 ? 15.588 -15.404 -18.847 1.00 59.03 85 HIS A N 1
ATOM 652 C CA . HIS A 1 85 ? 14.612 -16.330 -19.431 1.00 59.03 85 HIS A CA 1
ATOM 653 C C . HIS A 1 85 ? 14.113 -17.357 -18.404 1.00 59.03 85 HIS A C 1
ATOM 655 O O . HIS A 1 85 ? 12.944 -17.717 -18.430 1.00 59.03 85 HIS A O 1
ATOM 661 N N . ILE A 1 86 ? 14.957 -17.778 -17.457 1.00 58.12 86 ILE A N 1
ATOM 662 C CA . ILE A 1 86 ? 14.582 -18.718 -16.388 1.00 58.12 86 ILE A CA 1
ATOM 663 C C . ILE A 1 86 ? 13.732 -17.998 -15.339 1.00 58.12 86 ILE A C 1
ATOM 665 O O . ILE A 1 86 ? 12.644 -18.467 -15.016 1.00 58.12 86 ILE A O 1
ATOM 669 N N . VAL A 1 87 ? 14.169 -16.818 -14.885 1.00 56.88 87 VAL A N 1
ATOM 670 C CA . VAL A 1 87 ? 13.393 -15.942 -13.989 1.00 56.88 87 VAL A CA 1
ATOM 671 C C . VAL A 1 87 ? 12.045 -15.575 -14.613 1.00 56.88 87 VAL A C 1
ATOM 673 O O . VAL A 1 87 ? 11.018 -15.685 -13.959 1.00 56.88 87 VAL A O 1
ATOM 676 N N . LYS A 1 88 ? 12.022 -15.189 -15.893 1.00 60.00 88 LYS A N 1
ATOM 677 C CA . LYS A 1 88 ? 10.811 -14.814 -16.640 1.00 60.00 88 LYS A CA 1
ATOM 678 C C . LYS A 1 88 ? 9.910 -16.012 -16.917 1.00 60.00 88 LYS A C 1
ATOM 680 O O . LYS A 1 88 ? 8.701 -15.841 -16.909 1.00 60.00 88 LYS A O 1
ATOM 685 N N . LYS A 1 89 ? 10.454 -17.211 -17.141 1.00 57.12 89 LYS A N 1
ATOM 686 C CA . LYS A 1 89 ? 9.659 -18.439 -17.292 1.00 57.12 89 LYS A CA 1
ATOM 687 C C . LYS A 1 89 ? 9.035 -18.855 -15.959 1.00 57.12 89 LYS A C 1
ATOM 689 O O . LYS A 1 89 ? 7.878 -19.249 -15.941 1.00 57.12 89 LYS A O 1
ATOM 694 N N . LEU A 1 90 ? 9.754 -18.698 -14.846 1.00 53.72 90 LEU A N 1
ATOM 695 C CA . LEU A 1 90 ? 9.221 -18.935 -13.500 1.00 53.72 90 LEU A CA 1
ATOM 696 C C . LEU A 1 90 ? 8.171 -17.880 -13.109 1.00 53.72 90 LEU A C 1
ATOM 698 O O . LEU A 1 90 ? 7.075 -18.240 -12.701 1.00 53.72 90 LEU A O 1
ATOM 702 N N . ALA A 1 91 ? 8.457 -16.594 -13.328 1.00 53.81 91 ALA A N 1
ATOM 703 C CA . ALA A 1 91 ? 7.562 -15.477 -13.015 1.00 53.81 91 ALA A CA 1
ATOM 704 C C . ALA A 1 91 ? 6.403 -15.289 -14.016 1.00 53.81 91 ALA A C 1
ATOM 706 O O . ALA A 1 91 ? 5.432 -14.624 -13.688 1.00 53.81 91 ALA A O 1
ATOM 707 N N . GLY A 1 92 ? 6.514 -15.818 -15.238 1.00 50.12 92 GLY A N 1
ATOM 708 C CA . GLY A 1 92 ? 5.469 -15.780 -16.267 1.00 50.12 92 GLY A CA 1
ATOM 709 C C . GLY A 1 92 ? 4.530 -16.989 -16.228 1.00 50.12 92 GLY A C 1
ATOM 710 O O . GLY A 1 92 ? 3.383 -16.872 -16.645 1.00 50.12 92 GLY A O 1
ATOM 711 N N . ASN A 1 93 ? 4.995 -18.130 -15.702 1.00 45.88 93 ASN A N 1
ATOM 712 C CA . ASN A 1 93 ? 4.143 -19.280 -15.371 1.00 45.88 93 ASN A CA 1
ATOM 713 C C . ASN A 1 93 ? 3.387 -19.066 -14.050 1.00 45.88 93 ASN A C 1
ATOM 715 O O . ASN A 1 93 ? 2.301 -19.604 -13.856 1.00 45.88 93 ASN A O 1
ATOM 719 N N . ALA A 1 94 ? 3.962 -18.263 -13.159 1.00 47.84 94 ALA A N 1
ATOM 720 C CA . ALA A 1 94 ? 3.292 -17.652 -12.028 1.00 47.84 94 ALA A CA 1
ATOM 721 C C . ALA A 1 94 ? 2.263 -16.629 -12.536 1.00 47.84 94 ALA A C 1
ATOM 723 O O . ALA A 1 94 ? 2.638 -15.560 -13.006 1.00 47.84 94 ALA A O 1
ATOM 724 N N . THR A 1 95 ? 0.989 -17.024 -12.517 1.00 49.44 95 THR A N 1
ATOM 725 C CA . THR A 1 95 ? -0.225 -16.248 -12.839 1.00 49.44 95 THR A CA 1
ATOM 726 C C . THR A 1 95 ? 0.001 -14.798 -13.286 1.00 49.44 95 THR A C 1
ATOM 728 O O . THR A 1 95 ? 0.343 -13.919 -12.495 1.00 49.44 95 THR A O 1
ATOM 731 N N . ASP A 1 96 ? -0.266 -14.540 -14.573 1.00 56.88 96 ASP A N 1
ATOM 732 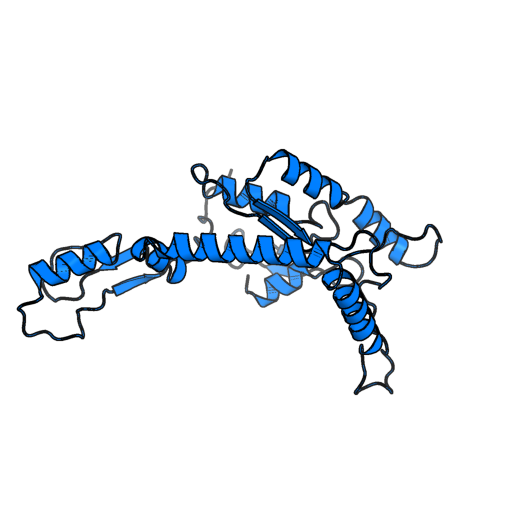C CA . ASP A 1 96 ? -0.326 -13.197 -15.157 1.00 56.88 96 ASP A CA 1
ATOM 733 C C . ASP A 1 96 ? -1.027 -12.236 -14.168 1.00 56.88 96 ASP A C 1
ATOM 735 O O . ASP A 1 96 ? -2.158 -12.521 -13.766 1.00 56.88 96 ASP A O 1
ATOM 739 N N . PRO A 1 97 ? -0.414 -11.113 -13.740 1.00 60.41 97 PRO A N 1
ATOM 740 C CA . PRO A 1 97 ? -1.041 -10.157 -12.822 1.00 60.41 97 PRO A CA 1
ATOM 741 C C . PRO A 1 97 ? -2.407 -9.648 -13.317 1.00 60.41 97 PRO A C 1
ATOM 743 O O . PRO A 1 97 ? -3.210 -9.158 -12.515 1.00 60.41 97 PRO A O 1
ATOM 746 N N . ASN A 1 98 ? -2.710 -9.811 -14.610 1.00 64.12 98 ASN A N 1
ATOM 747 C CA . ASN A 1 98 ? -4.036 -9.587 -15.179 1.00 64.12 98 ASN A CA 1
ATOM 748 C C . ASN A 1 98 ? -5.094 -10.616 -14.723 1.00 64.12 98 ASN A C 1
ATOM 750 O O . ASN A 1 98 ? -6.273 -10.277 -14.698 1.00 64.12 98 ASN A O 1
ATOM 754 N N . ILE A 1 99 ? -4.725 -11.842 -14.335 1.00 67.50 99 ILE A N 1
ATOM 755 C CA . ILE A 1 99 ? -5.629 -12.847 -13.741 1.00 67.50 99 ILE A CA 1
ATOM 756 C C . ILE A 1 99 ? -6.136 -12.353 -12.390 1.00 67.50 99 ILE A C 1
ATOM 758 O O . ILE A 1 99 ? -7.344 -12.345 -12.162 1.00 67.50 99 ILE A O 1
ATOM 762 N N . VAL A 1 100 ? -5.241 -11.863 -11.527 1.00 70.69 100 VAL A N 1
ATOM 763 C CA . VAL A 1 100 ? -5.644 -11.263 -10.246 1.00 70.69 100 VAL A CA 1
ATOM 764 C C . VAL A 1 100 ? -6.495 -10.021 -10.498 1.00 70.69 100 VAL A C 1
ATOM 766 O O . VAL A 1 100 ? -7.542 -9.869 -9.881 1.00 70.69 100 VAL A O 1
ATOM 769 N N . ALA A 1 101 ? -6.125 -9.176 -11.465 1.00 68.12 101 ALA A N 1
ATOM 770 C CA . ALA A 1 101 ? -6.948 -8.023 -11.834 1.00 68.12 101 ALA A CA 1
ATOM 771 C C . ALA A 1 101 ? -8.369 -8.429 -12.281 1.00 68.12 101 ALA A C 1
ATOM 773 O O . ALA A 1 101 ? -9.336 -7.789 -11.875 1.00 68.12 101 ALA A O 1
ATOM 774 N N . LYS A 1 102 ? -8.515 -9.518 -13.050 1.00 71.50 102 LYS A N 1
ATOM 775 C CA . LYS A 1 102 ? -9.822 -10.079 -13.440 1.00 71.50 102 LYS A CA 1
ATOM 776 C C . LYS A 1 102 ? -10.602 -10.630 -12.246 1.00 71.50 102 LYS A C 1
ATOM 778 O O . LYS A 1 102 ? -11.796 -10.372 -12.141 1.00 71.50 102 LYS A O 1
ATOM 783 N N . GLN A 1 103 ? -9.945 -11.358 -11.344 1.00 74.75 103 GLN A N 1
ATOM 784 C CA . GLN A 1 103 ? -10.576 -11.885 -10.130 1.00 74.75 103 GLN A CA 1
ATOM 785 C C . GLN A 1 103 ? -11.068 -10.763 -9.213 1.00 74.75 103 GLN A C 1
ATOM 787 O O . GLN A 1 103 ? -12.162 -10.856 -8.669 1.00 74.75 103 GLN A O 1
ATOM 792 N N . VAL A 1 104 ? -10.286 -9.692 -9.064 1.00 78.25 104 VAL A N 1
ATOM 793 C CA . VAL A 1 104 ? -10.675 -8.513 -8.279 1.00 78.25 104 VAL A CA 1
ATOM 794 C C . VAL A 1 104 ? -11.826 -7.770 -8.958 1.00 78.25 104 VAL A C 1
ATOM 796 O O . VAL A 1 104 ? -12.787 -7.407 -8.287 1.00 78.25 104 VAL A O 1
ATOM 799 N N . ALA A 1 105 ? -11.788 -7.612 -10.286 1.00 74.88 105 ALA A N 1
ATOM 800 C CA . ALA A 1 105 ? -12.884 -7.006 -11.043 1.00 74.88 105 ALA A CA 1
ATOM 801 C C . ALA A 1 105 ? -14.199 -7.799 -10.912 1.00 74.88 105 ALA A C 1
ATOM 803 O O . ALA A 1 105 ? -15.264 -7.203 -10.774 1.00 74.88 105 ALA A O 1
ATOM 804 N N . ALA A 1 106 ? -14.132 -9.134 -10.877 1.00 79.69 106 ALA A N 1
ATOM 805 C CA . ALA A 1 106 ? -15.303 -9.998 -10.716 1.00 79.69 106 ALA A CA 1
ATOM 806 C C . ALA A 1 106 ? -15.999 -9.858 -9.348 1.00 79.69 106 ALA A C 1
ATOM 808 O O . ALA A 1 106 ? -17.163 -10.228 -9.219 1.00 79.69 106 ALA A O 1
ATOM 809 N N . ARG A 1 107 ? -15.320 -9.305 -8.333 1.00 79.69 107 ARG A N 1
ATOM 810 C CA . ARG A 1 107 ? -15.903 -9.082 -6.999 1.00 79.69 107 ARG A CA 1
ATOM 811 C C . ARG A 1 107 ? -16.849 -7.881 -6.935 1.00 79.69 107 ARG A C 1
ATOM 813 O O . ARG A 1 107 ? -17.447 -7.663 -5.889 1.00 79.69 107 ARG A O 1
ATOM 820 N N . ASN A 1 108 ? -16.984 -7.116 -8.025 1.00 80.06 108 ASN A N 1
ATOM 821 C CA . ASN A 1 108 ? -17.861 -5.945 -8.118 1.00 80.06 108 ASN A CA 1
ATOM 822 C C . ASN A 1 108 ? -17.682 -4.968 -6.939 1.00 80.06 108 ASN A C 1
ATOM 824 O O . ASN A 1 108 ? -18.642 -4.513 -6.318 1.00 80.06 108 ASN A O 1
ATOM 828 N N . LEU A 1 109 ? -16.420 -4.706 -6.589 1.00 85.31 109 LEU A N 1
ATOM 829 C CA . LEU A 1 109 ? -16.077 -3.794 -5.505 1.00 85.31 109 LEU A CA 1
ATOM 830 C C . LEU A 1 109 ? -16.512 -2.370 -5.875 1.00 85.31 109 LEU A C 1
ATOM 832 O O . LEU A 1 109 ? -16.283 -1.958 -7.014 1.00 85.31 109 LEU A O 1
ATOM 836 N N . PRO A 1 110 ? -17.072 -1.596 -4.927 1.00 85.56 110 PRO A N 1
ATOM 837 C CA . PRO A 1 110 ? -17.592 -0.258 -5.213 1.00 85.56 110 PRO A CA 1
ATOM 838 C C . PRO A 1 110 ? -16.499 0.681 -5.736 1.00 85.56 110 PRO A C 1
ATOM 840 O O . PRO A 1 110 ? -16.746 1.526 -6.593 1.00 85.56 110 PRO A O 1
ATOM 843 N N . HIS A 1 111 ? -15.274 0.495 -5.242 1.00 91.50 111 HIS A N 1
ATOM 844 C CA . HIS A 1 111 ? -14.135 1.340 -5.547 1.00 91.50 111 HIS A CA 1
ATOM 845 C C . HIS A 1 111 ? -12.870 0.494 -5.722 1.00 91.50 111 HIS A C 1
ATOM 847 O O . HIS A 1 111 ? -12.336 -0.067 -4.761 1.00 91.50 111 HIS A O 1
ATOM 853 N N . HIS A 1 112 ? -12.380 0.399 -6.958 1.00 92.25 112 HIS A N 1
ATOM 854 C CA . HIS A 1 112 ? -11.165 -0.338 -7.295 1.00 92.25 112 HIS A CA 1
ATOM 855 C C . HIS A 1 112 ? -10.324 0.434 -8.314 1.00 92.25 112 HIS A C 1
ATOM 857 O O . HIS A 1 112 ? -10.802 0.760 -9.399 1.00 92.25 112 HIS A O 1
ATOM 863 N N . TRP A 1 113 ? -9.052 0.660 -7.983 1.00 92.94 113 TRP A N 1
ATOM 864 C CA . TRP A 1 113 ? -8.078 1.286 -8.875 1.00 92.94 113 TRP A CA 1
ATOM 865 C C . TRP A 1 113 ? -6.847 0.404 -9.034 1.00 92.94 113 TRP A C 1
ATOM 867 O O . TRP A 1 113 ? -6.262 -0.053 -8.049 1.00 92.94 113 TRP A O 1
ATOM 877 N N . ARG A 1 114 ? -6.416 0.224 -10.285 1.00 90.94 114 ARG A N 1
ATOM 878 C CA . ARG A 1 114 ? -5.145 -0.414 -10.632 1.00 90.94 114 ARG A CA 1
ATOM 879 C C . ARG A 1 114 ? -4.246 0.605 -11.319 1.00 90.94 114 ARG A C 1
ATOM 881 O O . ARG A 1 114 ? -4.473 0.956 -12.472 1.00 90.94 114 ARG A O 1
ATOM 888 N N . PHE A 1 115 ? -3.213 1.049 -10.618 1.00 92.94 115 PHE A N 1
ATOM 889 C CA . PHE A 1 115 ? -2.193 1.942 -11.151 1.00 92.94 115 PHE A CA 1
ATOM 890 C C . PHE A 1 115 ? -1.023 1.123 -11.678 1.00 92.94 115 PHE A C 1
ATOM 892 O O . PHE A 1 115 ? -0.209 0.606 -10.915 1.00 92.94 115 PHE A O 1
ATOM 899 N N . ASN A 1 116 ? -0.980 0.964 -12.996 1.00 90.75 116 ASN A N 1
ATOM 900 C CA . ASN A 1 116 ? 0.071 0.251 -13.705 1.00 90.75 116 ASN A CA 1
ATOM 901 C C . ASN A 1 116 ? 0.221 0.850 -15.111 1.00 90.75 116 ASN A C 1
ATOM 903 O O . ASN A 1 116 ? -0.773 1.246 -15.719 1.00 90.75 116 ASN A O 1
ATOM 907 N N . ASP A 1 117 ? 1.443 0.902 -15.634 1.00 90.38 117 ASP A N 1
ATOM 908 C CA . ASP A 1 117 ? 1.676 1.173 -17.054 1.00 90.38 117 ASP A CA 1
ATOM 909 C C . ASP A 1 117 ? 1.792 -0.161 -17.795 1.00 90.38 117 ASP A C 1
ATOM 911 O O . ASP A 1 117 ? 2.788 -0.877 -17.664 1.00 90.38 117 ASP A O 1
ATOM 915 N N . ASP A 1 118 ? 0.768 -0.502 -18.575 1.00 85.19 118 ASP A N 1
ATOM 916 C CA . ASP A 1 118 ? 0.693 -1.780 -19.292 1.00 85.19 118 ASP A CA 1
ATOM 917 C C . ASP A 1 118 ? 1.692 -1.891 -20.452 1.00 85.19 118 ASP A C 1
ATOM 919 O O . ASP A 1 118 ? 1.973 -2.996 -20.926 1.00 85.19 118 ASP A O 1
ATOM 923 N N . ARG A 1 119 ? 2.276 -0.770 -20.895 1.00 85.31 119 ARG A N 1
ATOM 924 C CA . ARG A 1 119 ? 3.383 -0.782 -21.870 1.00 85.31 119 ARG A CA 1
ATOM 925 C C . ARG A 1 119 ? 4.671 -1.284 -21.222 1.00 85.31 119 ARG A C 1
ATOM 927 O O . ARG A 1 119 ? 5.499 -1.913 -21.881 1.00 85.31 119 ARG A O 1
ATOM 934 N N . GLY A 1 120 ? 4.785 -1.039 -19.921 1.00 85.25 120 GLY A N 1
ATOM 935 C CA . GLY A 1 120 ? 5.890 -1.429 -19.077 1.00 85.25 120 GLY A CA 1
ATOM 936 C C . GLY A 1 120 ? 7.181 -0.647 -19.309 1.00 85.25 120 GLY A C 1
ATOM 937 O O . GLY A 1 120 ? 7.362 0.074 -20.289 1.00 85.25 120 GLY A O 1
ATOM 938 N N . ILE A 1 121 ? 8.105 -0.806 -18.369 1.00 86.81 121 ILE A N 1
ATOM 939 C CA . ILE A 1 121 ? 9.447 -0.240 -18.402 1.00 86.81 121 ILE A CA 1
ATOM 940 C C . ILE A 1 121 ? 10.465 -1.354 -18.657 1.00 86.81 121 ILE A C 1
ATOM 942 O O . ILE A 1 121 ? 10.409 -2.429 -18.050 1.00 86.81 121 ILE A O 1
ATOM 946 N N . LYS A 1 122 ? 11.375 -1.145 -19.614 1.00 85.00 122 LYS A N 1
ATOM 947 C CA . LYS A 1 122 ? 12.430 -2.117 -19.949 1.00 85.00 122 LYS A CA 1
ATOM 948 C C . LYS A 1 122 ? 13.611 -1.950 -18.990 1.00 85.00 122 LYS A C 1
ATOM 950 O O . LYS A 1 122 ? 14.623 -1.351 -19.358 1.00 85.00 122 LYS A O 1
ATOM 955 N N . ILE A 1 123 ? 13.446 -2.401 -17.752 1.00 83.62 123 ILE A N 1
ATOM 956 C CA . ILE A 1 123 ? 14.479 -2.418 -16.708 1.00 83.62 123 ILE A CA 1
ATOM 957 C C . ILE A 1 123 ? 14.511 -3.819 -16.096 1.00 83.62 123 ILE A C 1
ATOM 959 O O . ILE A 1 123 ? 13.460 -4.418 -15.856 1.00 83.62 123 ILE A O 1
ATOM 963 N N . GLU A 1 124 ? 15.711 -4.363 -15.907 1.00 81.44 124 GLU A N 1
ATOM 964 C CA . GLU A 1 124 ? 15.905 -5.655 -15.242 1.00 81.44 124 GLU A CA 1
ATOM 965 C C . GLU A 1 124 ? 15.788 -5.495 -13.723 1.00 81.44 124 GLU A C 1
ATOM 967 O O . GLU A 1 124 ? 16.005 -4.412 -13.189 1.00 81.44 124 GLU A O 1
ATOM 972 N N . LEU A 1 125 ? 15.417 -6.565 -13.016 1.00 80.25 125 LEU A N 1
ATOM 973 C CA . LEU A 1 125 ? 15.149 -6.494 -11.574 1.00 80.25 125 LEU A CA 1
ATOM 974 C C . LEU A 1 125 ? 16.376 -6.033 -10.767 1.00 80.25 125 LEU A C 1
ATOM 976 O O . LEU A 1 125 ? 16.229 -5.346 -9.762 1.00 80.25 125 LEU A O 1
ATOM 980 N N . ASP A 1 126 ? 17.566 -6.408 -11.223 1.00 82.75 126 ASP A N 1
ATOM 981 C CA . ASP A 1 126 ? 18.872 -6.085 -10.652 1.00 82.75 126 ASP A CA 1
ATOM 982 C C . ASP A 1 126 ? 19.605 -4.961 -11.401 1.00 82.75 126 ASP A C 1
ATOM 984 O O . ASP A 1 126 ? 20.791 -4.725 -11.158 1.00 82.75 126 ASP A O 1
ATOM 988 N N . ASP A 1 127 ? 18.925 -4.255 -12.310 1.00 87.75 127 ASP A N 1
ATOM 989 C CA . ASP A 1 127 ? 19.540 -3.151 -13.039 1.00 87.75 127 ASP A CA 1
ATOM 990 C C . ASP A 1 127 ? 19.874 -2.008 -12.073 1.00 87.75 127 ASP A C 1
ATOM 992 O O . ASP A 1 127 ? 19.012 -1.495 -11.360 1.00 87.75 127 ASP A O 1
ATOM 996 N N . TRP A 1 128 ? 21.141 -1.603 -12.045 1.00 92.38 128 TRP A N 1
ATOM 997 C CA . TRP A 1 128 ? 21.624 -0.556 -11.145 1.00 92.38 128 TRP A CA 1
ATOM 998 C C . TRP A 1 128 ? 22.714 0.280 -11.809 1.00 92.38 128 TRP A C 1
ATOM 1000 O O . TRP A 1 128 ? 23.868 0.309 -11.387 1.00 92.38 128 TRP A O 1
ATOM 1010 N N . LYS A 1 129 ? 22.376 0.928 -12.920 1.00 92.44 129 LYS A N 1
ATOM 1011 C CA . LYS A 1 129 ? 23.337 1.672 -13.734 1.00 92.44 129 LYS A CA 1
ATOM 1012 C C . LYS A 1 129 ? 23.428 3.143 -13.318 1.00 92.44 129 LYS A C 1
ATOM 1014 O O . LYS A 1 129 ? 22.396 3.748 -13.032 1.00 92.44 129 LYS A O 1
ATOM 1019 N N . PRO A 1 130 ? 24.635 3.732 -13.329 1.00 92.38 130 PRO A N 1
ATOM 1020 C CA . PRO A 1 130 ? 25.930 3.070 -13.504 1.00 92.38 130 PRO A CA 1
ATOM 1021 C C . PRO A 1 130 ? 26.325 2.266 -12.250 1.00 92.38 130 PRO A C 1
ATOM 1023 O O . PRO A 1 130 ? 26.168 2.741 -11.133 1.00 92.38 130 PRO A O 1
ATOM 1026 N N . ASN A 1 131 ? 26.892 1.068 -12.414 1.00 86.12 131 ASN A N 1
ATOM 1027 C CA . ASN A 1 131 ? 27.374 0.210 -11.311 1.00 86.12 131 ASN A CA 1
ATOM 1028 C C . ASN A 1 131 ? 28.911 0.125 -11.240 1.00 86.12 131 ASN A C 1
ATOM 1030 O O . ASN A 1 131 ? 29.469 -0.732 -10.554 1.00 86.12 131 ASN A O 1
ATOM 1034 N N . SER A 1 132 ? 29.618 0.997 -11.962 1.00 83.94 132 SER A N 1
ATOM 1035 C CA . SER A 1 132 ? 31.078 0.962 -12.025 1.00 83.94 132 SER A CA 1
ATOM 1036 C C . SER A 1 132 ? 31.724 1.418 -10.708 1.00 83.94 132 SER A C 1
ATOM 1038 O O . SER A 1 132 ? 31.194 2.254 -9.974 1.00 83.94 132 SER A O 1
ATOM 1040 N N . ARG A 1 133 ? 32.941 0.939 -10.424 1.00 77.56 133 ARG A N 1
ATOM 1041 C CA . ARG A 1 133 ? 33.726 1.407 -9.263 1.00 77.56 133 ARG A CA 1
ATOM 1042 C C . ARG A 1 133 ? 34.089 2.897 -9.333 1.00 77.56 133 ARG A C 1
ATOM 1044 O O . ARG A 1 133 ? 34.430 3.469 -8.301 1.00 77.56 133 ARG A O 1
ATOM 1051 N N . PHE A 1 134 ? 34.011 3.502 -10.519 1.00 81.19 134 PHE A N 1
ATOM 1052 C CA . PHE A 1 134 ? 34.317 4.911 -10.771 1.00 81.19 134 PHE A CA 1
ATOM 1053 C C . PHE A 1 134 ? 33.096 5.827 -10.612 1.00 81.19 134 PHE A C 1
ATOM 1055 O O . PHE A 1 134 ? 33.247 7.036 -10.494 1.00 81.19 134 PHE A O 1
ATOM 1062 N N . SER A 1 135 ? 31.888 5.265 -10.519 1.00 78.31 135 SER A N 1
ATOM 1063 C CA . SER A 1 135 ? 30.633 6.008 -10.361 1.00 78.31 135 SER A CA 1
ATOM 1064 C C . SER A 1 135 ? 30.143 6.048 -8.908 1.00 78.31 135 SER A C 1
ATOM 1066 O O . SER A 1 135 ? 28.942 6.092 -8.663 1.00 78.31 135 SER A O 1
ATOM 1068 N N . LYS A 1 136 ? 31.050 6.047 -7.916 1.00 71.88 136 LYS A N 1
ATOM 1069 C CA . LYS A 1 136 ? 30.707 5.965 -6.477 1.00 71.88 136 LYS A CA 1
ATOM 1070 C C . LYS A 1 136 ? 29.776 7.078 -5.954 1.00 71.88 136 LYS A C 1
ATOM 1072 O O . LYS A 1 136 ? 29.166 6.874 -4.915 1.00 71.88 136 LYS A O 1
ATOM 1077 N N . GLY A 1 137 ? 29.617 8.198 -6.667 1.00 79.81 137 GLY A N 1
ATOM 1078 C CA . GLY A 1 137 ? 28.650 9.265 -6.344 1.00 79.81 137 GLY A CA 1
ATOM 1079 C C . GLY A 1 137 ? 27.410 9.328 -7.245 1.00 79.81 137 GLY A C 1
ATOM 1080 O O . GLY A 1 137 ? 26.487 10.078 -6.958 1.00 79.81 137 GLY A O 1
ATOM 1081 N N . ALA A 1 138 ? 27.378 8.543 -8.323 1.00 86.31 138 ALA A N 1
ATOM 1082 C CA . ALA A 1 138 ? 26.288 8.518 -9.300 1.00 86.31 138 ALA A CA 1
ATOM 1083 C C . ALA A 1 138 ? 25.710 7.104 -9.476 1.00 86.31 138 ALA A C 1
ATOM 1085 O O . ALA A 1 138 ? 25.025 6.834 -10.452 1.00 86.31 138 ALA A O 1
ATOM 1086 N N . SER A 1 139 ? 26.015 6.176 -8.564 1.00 91.00 139 SER A N 1
ATOM 1087 C CA . SER A 1 139 ? 25.622 4.775 -8.706 1.00 91.00 139 SER A CA 1
ATOM 1088 C C . SER A 1 139 ? 24.102 4.631 -8.773 1.00 91.00 139 SER A C 1
ATOM 1090 O O . SER A 1 139 ? 23.396 5.184 -7.931 1.00 91.00 139 SER A O 1
ATOM 1092 N N . GLY A 1 140 ? 23.600 3.911 -9.776 1.00 93.19 140 GLY A N 1
ATOM 1093 C CA . GLY A 1 140 ? 22.158 3.728 -9.987 1.00 93.19 140 GLY A CA 1
ATOM 1094 C C . GLY A 1 140 ? 21.402 4.950 -10.531 1.00 93.19 140 GLY A C 1
ATOM 1095 O O . GLY A 1 140 ? 20.184 4.866 -10.709 1.00 93.19 140 GLY A O 1
ATOM 1096 N N . SER A 1 141 ? 22.077 6.078 -10.794 1.00 94.38 141 SER A N 1
ATOM 1097 C CA . SER A 1 141 ? 21.423 7.321 -11.227 1.00 94.38 141 SER A CA 1
ATOM 1098 C C . SER A 1 141 ? 20.651 7.170 -12.539 1.00 94.38 141 SER A C 1
ATOM 1100 O O . SER A 1 141 ? 19.521 7.645 -12.623 1.00 94.38 141 SER A O 1
ATOM 1102 N N . GLU A 1 142 ? 21.203 6.465 -13.528 1.00 94.31 142 GLU A N 1
ATOM 1103 C CA . GLU A 1 142 ? 20.560 6.238 -14.827 1.00 94.31 142 GLU A CA 1
ATOM 1104 C C . GLU A 1 142 ? 19.317 5.359 -14.683 1.00 94.31 142 GLU A C 1
ATOM 1106 O O . GLU A 1 142 ? 18.256 5.687 -15.219 1.00 94.31 142 GLU A O 1
ATOM 1111 N N . THR A 1 143 ? 19.411 4.266 -13.917 1.00 93.56 143 THR A N 1
ATOM 1112 C CA . THR A 1 143 ? 18.252 3.404 -13.649 1.00 93.56 143 THR A CA 1
ATOM 1113 C C . THR A 1 143 ? 17.155 4.192 -12.932 1.00 93.56 143 THR A C 1
ATOM 1115 O O . THR A 1 143 ? 15.998 4.163 -13.356 1.00 93.56 143 THR A O 1
ATOM 1118 N N . CYS A 1 144 ? 17.507 4.953 -11.892 1.00 95.06 144 CYS A N 1
ATOM 1119 C CA . CYS A 1 144 ? 16.550 5.767 -11.139 1.00 95.06 144 CYS A CA 1
ATOM 1120 C C . CYS A 1 144 ? 15.914 6.857 -12.009 1.00 95.06 144 CYS A C 1
ATOM 1122 O O . CYS A 1 144 ? 14.704 7.074 -11.938 1.00 95.06 144 CYS A O 1
ATOM 1124 N N . GLN A 1 145 ? 16.702 7.517 -12.860 1.00 95.94 145 GLN A N 1
ATOM 1125 C CA . GLN A 1 145 ? 16.207 8.518 -13.802 1.00 95.94 145 GLN A CA 1
ATOM 1126 C C . GLN A 1 145 ? 15.238 7.901 -14.812 1.00 95.94 145 GLN A C 1
ATOM 1128 O O . GLN A 1 145 ? 14.201 8.496 -15.107 1.00 95.94 145 GLN A O 1
ATOM 1133 N N . LYS A 1 146 ? 15.527 6.696 -15.311 1.00 95.12 146 LYS A N 1
ATOM 1134 C CA . LYS A 1 146 ? 14.645 5.977 -16.235 1.00 95.12 146 LYS A CA 1
ATOM 1135 C C . LYS A 1 146 ? 13.317 5.589 -15.579 1.00 95.12 146 LYS A C 1
ATOM 1137 O O . LYS A 1 146 ? 12.265 5.790 -16.191 1.00 95.12 146 LYS A O 1
ATOM 1142 N N . ILE A 1 147 ? 13.352 5.090 -14.338 1.00 94.31 147 ILE A N 1
ATOM 1143 C CA . ILE A 1 147 ? 12.146 4.812 -13.533 1.00 94.31 147 ILE A CA 1
ATOM 1144 C C . ILE A 1 147 ? 11.332 6.095 -13.356 1.00 94.31 147 ILE A C 1
ATOM 1146 O O . ILE A 1 147 ? 10.143 6.111 -13.671 1.00 94.31 147 ILE A O 1
ATOM 1150 N N . ARG A 1 148 ? 11.985 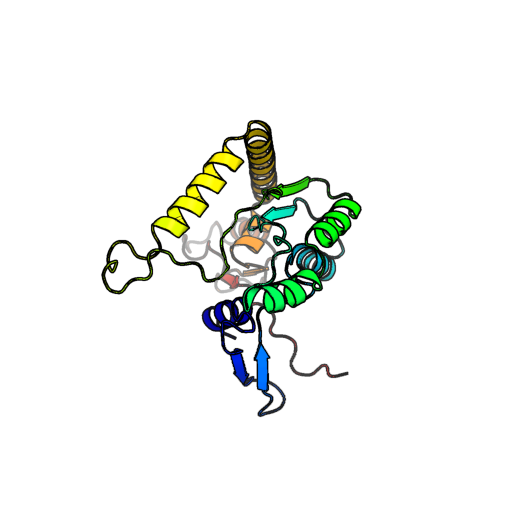7.179 -12.918 1.00 96.31 148 ARG A N 1
ATOM 1151 C CA . ARG A 1 148 ? 11.343 8.479 -12.695 1.00 96.31 148 ARG A CA 1
ATOM 1152 C C . ARG A 1 148 ? 10.683 9.012 -13.963 1.00 96.31 148 ARG A C 1
ATOM 1154 O O . ARG A 1 148 ? 9.495 9.294 -13.934 1.00 96.31 148 ARG A O 1
ATOM 1161 N N . SER A 1 149 ? 11.413 9.058 -15.074 1.00 95.94 149 SER A N 1
ATOM 1162 C CA . SER A 1 149 ? 10.900 9.577 -16.350 1.00 95.94 149 SER A CA 1
ATOM 1163 C C . SER A 1 149 ? 9.700 8.769 -16.851 1.00 95.94 149 SER A C 1
ATOM 1165 O O . SER A 1 149 ? 8.744 9.326 -17.383 1.00 95.94 149 SER A O 1
ATOM 1167 N N . SER A 1 150 ? 9.720 7.446 -16.652 1.00 95.06 150 SER A N 1
ATOM 1168 C CA . SER A 1 150 ? 8.600 6.578 -17.038 1.00 95.06 150 SER A CA 1
ATOM 1169 C C . SER A 1 150 ? 7.370 6.822 -16.162 1.00 95.06 150 SER A C 1
ATOM 1171 O O . SER A 1 150 ? 6.254 6.896 -16.675 1.00 95.06 150 SER A O 1
ATOM 1173 N N . PHE A 1 151 ? 7.567 6.995 -14.851 1.00 95.31 151 PHE A N 1
ATOM 1174 C CA . PHE A 1 151 ? 6.493 7.351 -13.927 1.00 95.31 151 PHE A CA 1
ATOM 1175 C C . PHE A 1 151 ? 5.921 8.743 -14.216 1.00 95.31 151 PHE A C 1
ATOM 1177 O O . PHE A 1 151 ? 4.705 8.895 -14.256 1.00 95.31 151 PHE A O 1
ATOM 1184 N N . GLU A 1 152 ? 6.764 9.750 -14.448 1.00 96.81 152 GLU A N 1
ATOM 1185 C CA . GLU A 1 152 ? 6.346 11.118 -14.786 1.00 96.81 152 GLU A CA 1
ATOM 1186 C C . GLU A 1 152 ? 5.536 11.137 -16.084 1.00 96.81 152 GLU A C 1
ATOM 1188 O O . GLU A 1 152 ? 4.459 11.728 -16.138 1.00 96.81 152 GLU A O 1
ATOM 1193 N N . TRP A 1 153 ? 5.985 10.402 -17.103 1.00 95.94 153 TRP A N 1
ATOM 1194 C CA . TRP A 1 153 ? 5.230 10.253 -18.342 1.00 95.94 153 TRP A CA 1
ATOM 1195 C C . TRP A 1 153 ? 3.858 9.606 -18.102 1.00 95.94 153 TRP A C 1
ATOM 1197 O O . TRP A 1 153 ? 2.853 10.083 -18.635 1.00 95.94 153 TRP A O 1
ATOM 1207 N N . TRP A 1 154 ? 3.800 8.526 -17.311 1.00 96.38 154 TRP A N 1
ATOM 1208 C CA . TRP A 1 154 ? 2.554 7.797 -17.044 1.00 96.38 154 TRP A CA 1
ATOM 1209 C C . TRP A 1 154 ? 1.595 8.643 -16.205 1.00 96.38 154 TRP A C 1
ATOM 1211 O O . TRP A 1 154 ? 0.431 8.804 -16.567 1.00 96.38 154 TRP A O 1
ATOM 1221 N N . SER A 1 155 ? 2.085 9.235 -15.121 1.00 96.56 155 SER A N 1
ATOM 1222 C CA . SER A 1 155 ? 1.285 10.054 -14.205 1.00 96.56 155 SER A CA 1
ATOM 1223 C C . SER A 1 155 ? 0.829 11.375 -14.829 1.00 96.56 155 SER A C 1
ATOM 1225 O O . SER A 1 155 ? -0.185 11.911 -14.398 1.00 96.56 155 SER A O 1
ATOM 1227 N N . GLY A 1 156 ? 1.518 11.866 -15.865 1.00 97.06 156 GLY A N 1
ATOM 1228 C CA . GLY A 1 156 ? 1.132 13.057 -16.622 1.00 97.06 156 GLY A CA 1
ATOM 1229 C C . GLY A 1 156 ? 0.020 12.835 -17.655 1.00 97.06 156 GLY A C 1
ATOM 1230 O O . GLY A 1 156 ? -0.462 13.805 -18.237 1.00 97.06 156 GLY A O 1
ATOM 1231 N N . GLN A 1 157 ? -0.412 11.593 -17.906 1.00 97.44 157 GLN A N 1
ATOM 1232 C CA . GLN A 1 157 ? -1.514 11.339 -18.839 1.00 97.44 157 GLN A CA 1
ATOM 1233 C C . GLN A 1 157 ? -2.847 11.832 -18.247 1.00 97.44 157 GLN A C 1
ATOM 1235 O O . GLN A 1 157 ? -3.150 11.473 -17.106 1.00 97.44 157 GLN A O 1
ATOM 1240 N N . PRO A 1 158 ? -3.696 12.563 -19.002 1.00 97.81 158 PRO A N 1
ATOM 1241 C CA . PRO A 1 158 ? -4.944 13.127 -18.474 1.00 97.81 158 PRO A CA 1
ATOM 1242 C C . PRO A 1 158 ? -5.851 12.105 -17.776 1.00 97.81 158 PRO A C 1
ATOM 1244 O O . PRO A 1 158 ? -6.374 12.373 -16.697 1.00 97.81 158 PRO A O 1
ATOM 1247 N N . GLN A 1 159 ? -5.973 10.901 -18.344 1.00 95.81 159 GLN A N 1
ATOM 1248 C CA . GLN A 1 159 ? -6.754 9.812 -17.756 1.00 95.81 159 GLN A CA 1
ATOM 1249 C C . GLN A 1 159 ? -6.195 9.357 -16.398 1.00 95.81 159 GLN A C 1
ATOM 1251 O O . GLN A 1 159 ? -6.956 9.147 -15.456 1.00 95.81 159 GLN A O 1
ATOM 1256 N N . ASN A 1 160 ? -4.871 9.234 -16.276 1.00 96.00 160 ASN A N 1
ATOM 1257 C CA . ASN A 1 160 ? -4.230 8.809 -15.032 1.00 96.00 160 ASN A CA 1
ATOM 1258 C C . ASN A 1 160 ? -4.323 9.895 -13.958 1.00 96.00 160 ASN A C 1
ATOM 1260 O O . ASN A 1 160 ? -4.563 9.574 -12.796 1.00 96.00 160 ASN A O 1
ATOM 1264 N N . ILE A 1 161 ? -4.207 11.172 -14.340 1.00 97.44 161 ILE A N 1
ATOM 1265 C CA . ILE A 1 161 ? -4.436 12.308 -13.435 1.00 97.44 161 ILE A CA 1
ATOM 1266 C C . ILE A 1 161 ? -5.852 12.240 -12.864 1.00 97.44 161 ILE A C 1
ATOM 1268 O O . ILE A 1 161 ? -6.026 12.303 -11.646 1.00 97.44 161 ILE A O 1
ATOM 1272 N N . GLN A 1 162 ? -6.857 12.070 -13.726 1.00 97.31 162 GLN A N 1
ATOM 1273 C CA . GLN A 1 162 ? -8.249 11.964 -13.298 1.00 97.31 162 GLN A CA 1
ATOM 1274 C C . GLN A 1 162 ? -8.452 10.781 -12.340 1.00 97.31 162 GLN A C 1
ATOM 1276 O O . GLN A 1 162 ? -9.009 10.954 -11.255 1.00 97.31 162 GLN A O 1
ATOM 1281 N N . TRP A 1 163 ? -7.943 9.598 -12.689 1.00 95.88 163 TRP A N 1
ATOM 1282 C CA . TRP A 1 163 ? -8.040 8.406 -11.841 1.00 95.88 163 TRP A CA 1
ATOM 1283 C C . TRP A 1 163 ? -7.361 8.579 -10.479 1.00 95.88 163 TRP A C 1
ATOM 1285 O O . TRP A 1 163 ? -7.913 8.170 -9.455 1.00 95.88 163 TRP A O 1
ATOM 1295 N N . LEU A 1 164 ? -6.180 9.201 -10.440 1.00 97.25 164 LEU A N 1
ATOM 1296 C CA . LEU A 1 164 ? -5.479 9.510 -9.192 1.00 97.25 164 LEU A CA 1
ATOM 1297 C C . LEU A 1 164 ? -6.295 10.470 -8.321 1.00 97.25 164 LEU A C 1
ATOM 1299 O O . LEU A 1 164 ? -6.393 10.262 -7.112 1.00 97.25 164 LEU A O 1
ATOM 1303 N N . GLN A 1 165 ? -6.914 11.490 -8.920 1.00 97.81 165 GLN A N 1
ATOM 1304 C CA . GLN A 1 165 ? -7.765 12.442 -8.205 1.00 97.81 165 GLN A CA 1
ATOM 1305 C C . GLN A 1 165 ? -9.038 11.791 -7.655 1.00 97.81 165 GLN A C 1
ATOM 1307 O O . GLN A 1 165 ? -9.418 12.066 -6.517 1.00 97.81 165 GLN A O 1
ATOM 1312 N N . GLU A 1 166 ? -9.693 10.928 -8.431 1.00 96.88 166 GLU A N 1
ATOM 1313 C CA . GLU A 1 166 ? -10.873 10.175 -7.992 1.00 96.88 166 GLU A CA 1
ATOM 1314 C C . GLU A 1 166 ? -10.539 9.236 -6.830 1.00 96.88 166 GLU A C 1
ATOM 1316 O O . GLU A 1 166 ? -11.213 9.276 -5.799 1.00 96.88 166 GLU A O 1
ATOM 1321 N N . CYS A 1 167 ? -9.448 8.473 -6.950 1.00 96.94 167 CYS A N 1
ATOM 1322 C CA . CYS A 1 167 ? -8.942 7.611 -5.884 1.00 96.94 167 CYS A CA 1
ATOM 1323 C C . CYS A 1 167 ? -8.611 8.412 -4.619 1.00 96.94 167 CYS A C 1
ATOM 1325 O O . CYS A 1 167 ? -9.077 8.084 -3.528 1.00 96.94 167 CYS A O 1
ATOM 1327 N N . ALA A 1 168 ? -7.865 9.513 -4.752 1.00 97.12 168 ALA A N 1
ATOM 1328 C CA . ALA A 1 168 ? -7.516 10.365 -3.619 1.00 97.12 168 ALA A CA 1
ATOM 1329 C C . ALA A 1 168 ? -8.760 10.951 -2.936 1.00 97.12 168 ALA A C 1
ATOM 1331 O O . ALA A 1 168 ? -8.841 10.951 -1.704 1.00 97.12 168 ALA A O 1
ATOM 1332 N N . ARG A 1 169 ? -9.742 11.415 -3.721 1.00 97.12 169 ARG A N 1
ATOM 1333 C CA . ARG A 1 169 ? -11.012 11.933 -3.201 1.00 97.12 169 ARG A CA 1
ATOM 1334 C C . ARG A 1 169 ? -11.733 10.869 -2.384 1.00 97.12 169 ARG A C 1
ATOM 1336 O O . ARG A 1 169 ? -12.111 11.158 -1.253 1.00 97.12 169 ARG A O 1
ATOM 1343 N N . GLU A 1 170 ? -11.864 9.655 -2.909 1.00 95.69 170 GLU A N 1
ATOM 1344 C CA . GLU A 1 170 ? -12.558 8.576 -2.207 1.00 95.69 170 GLU A CA 1
ATOM 1345 C C . GLU A 1 170 ? -11.826 8.156 -0.928 1.00 95.69 170 GLU A C 1
ATOM 1347 O O . GLU A 1 170 ? -12.430 8.071 0.140 1.00 95.69 170 GLU A O 1
ATOM 1352 N N . LEU A 1 171 ? -10.500 7.999 -0.974 1.00 93.31 171 LEU A N 1
ATOM 1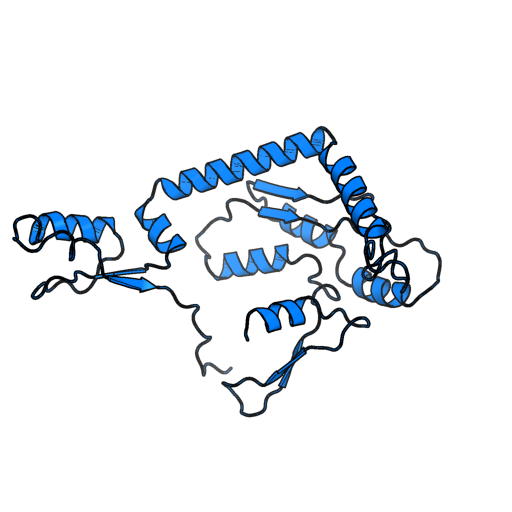353 C CA . LEU A 1 171 ? -9.714 7.666 0.219 1.00 93.31 171 LEU A CA 1
ATOM 1354 C C . LEU A 1 171 ? -9.854 8.732 1.318 1.00 93.31 171 LEU A C 1
ATOM 1356 O O . LEU A 1 171 ? -9.953 8.391 2.502 1.00 93.31 171 LEU A O 1
ATOM 1360 N N . VAL A 1 172 ? -9.898 10.015 0.947 1.00 93.50 172 VAL A N 1
ATOM 1361 C CA . VAL A 1 172 ? -10.123 11.122 1.888 1.00 93.50 172 VAL A CA 1
ATOM 1362 C C . VAL A 1 172 ? -11.554 11.117 2.421 1.00 93.50 172 VAL A C 1
ATOM 1364 O O . VAL A 1 172 ? -11.730 11.250 3.634 1.00 93.50 172 VAL A O 1
ATOM 1367 N N . THR A 1 173 ? -12.561 10.937 1.565 1.00 92.50 173 THR A N 1
ATOM 1368 C CA . THR A 1 173 ? -13.973 10.828 1.965 1.00 92.50 173 THR A CA 1
ATOM 1369 C C . THR A 1 173 ? -14.167 9.674 2.942 1.00 92.50 173 THR A C 1
ATOM 1371 O O . THR A 1 173 ? -14.635 9.892 4.059 1.00 92.50 173 THR A O 1
ATOM 1374 N N . THR A 1 174 ? -13.695 8.477 2.594 1.00 88.31 174 THR A N 1
ATOM 1375 C CA . THR A 1 174 ? -13.751 7.286 3.447 1.00 88.31 174 THR A CA 1
ATOM 1376 C C . THR A 1 174 ? -12.988 7.490 4.762 1.00 88.31 174 THR A C 1
ATOM 1378 O O . THR A 1 174 ? -13.446 7.063 5.824 1.00 88.31 174 THR A O 1
ATOM 1381 N N . ARG A 1 175 ? -11.819 8.148 4.754 1.00 86.62 175 ARG A N 1
ATOM 1382 C CA . ARG A 1 175 ? -11.098 8.483 5.997 1.00 86.62 175 ARG A CA 1
ATOM 1383 C C . ARG A 1 175 ? -11.911 9.438 6.876 1.00 86.62 175 ARG A C 1
ATOM 1385 O O . ARG A 1 175 ? -12.018 9.196 8.073 1.00 86.62 175 ARG A O 1
ATOM 1392 N N . ARG A 1 176 ? -12.472 10.507 6.305 1.00 87.69 176 ARG A N 1
ATOM 1393 C CA . ARG A 1 176 ? -13.293 11.484 7.042 1.00 87.69 176 ARG A CA 1
ATOM 1394 C C . ARG A 1 176 ? -14.556 10.840 7.607 1.00 87.69 176 ARG A C 1
ATOM 1396 O O . ARG A 1 176 ? -14.872 11.083 8.765 1.00 87.69 176 ARG A O 1
ATOM 1403 N N . GLY A 1 177 ? -15.204 9.969 6.834 1.00 86.44 177 GLY A N 1
ATOM 1404 C CA . GLY A 1 177 ? -16.330 9.157 7.292 1.00 86.44 177 GLY A CA 1
ATOM 1405 C C . GLY A 1 177 ? -15.946 8.247 8.459 1.00 86.44 177 GLY A C 1
ATOM 1406 O O . GLY A 1 177 ? -16.650 8.198 9.454 1.00 86.44 177 GLY A O 1
ATOM 1407 N N . ARG A 1 178 ? -14.771 7.604 8.423 1.00 80.56 178 ARG A N 1
ATOM 1408 C CA . ARG A 1 178 ? -14.278 6.823 9.574 1.00 80.56 178 ARG A CA 1
ATOM 1409 C C . ARG A 1 178 ? -14.048 7.675 10.823 1.00 80.56 178 ARG A C 1
ATOM 1411 O O . ARG A 1 178 ? -14.245 7.183 11.925 1.00 80.56 178 ARG A O 1
ATOM 1418 N N . SER A 1 179 ? -13.656 8.938 10.664 1.00 80.38 179 SER A N 1
ATOM 1419 C CA . SER A 1 179 ? -13.461 9.866 11.783 1.00 80.38 179 SER A CA 1
ATOM 1420 C C . SER A 1 179 ? -14.759 10.450 12.356 1.00 80.38 179 SER A C 1
ATOM 1422 O O . SER A 1 179 ? -14.685 11.119 13.387 1.00 80.38 179 SER A O 1
ATOM 1424 N N . SER A 1 180 ? -15.928 10.227 11.736 1.00 83.88 180 SER A N 1
ATOM 1425 C CA . SER A 1 180 ? -17.203 10.675 12.318 1.00 83.88 180 SER A CA 1
ATOM 1426 C C . SER A 1 180 ? -17.540 9.900 13.592 1.00 83.88 180 SER A C 1
ATOM 1428 O O . SER A 1 180 ? -18.076 10.474 14.533 1.00 83.88 180 SER A O 1
ATOM 1430 N N . ASP A 1 181 ? -17.155 8.622 13.658 1.00 83.69 181 ASP A N 1
ATOM 1431 C CA . ASP A 1 181 ? -17.175 7.829 14.885 1.00 83.69 181 ASP A CA 1
ATOM 1432 C C . ASP A 1 181 ? -15.798 7.893 15.562 1.00 83.69 181 ASP A C 1
ATOM 1434 O O . ASP A 1 181 ? -14.917 7.051 15.354 1.00 83.69 181 ASP A O 1
ATOM 1438 N N . ARG A 1 182 ? -15.599 8.945 16.366 1.00 78.56 182 ARG A N 1
ATOM 1439 C CA . ARG A 1 182 ? -14.331 9.196 17.071 1.00 78.56 182 ARG A CA 1
ATOM 1440 C C . ARG A 1 182 ? -13.906 8.017 17.946 1.00 78.56 182 ARG A C 1
ATOM 1442 O O . ARG A 1 182 ? -12.716 7.719 18.008 1.00 78.56 182 ARG A O 1
ATOM 1449 N N . SER A 1 183 ? -14.865 7.343 18.580 1.00 77.31 183 SER A N 1
ATOM 1450 C CA . SER A 1 183 ? -14.606 6.216 19.476 1.00 77.31 183 SER A CA 1
ATOM 1451 C C . SER A 1 183 ? -14.074 5.006 18.713 1.00 77.31 183 SER A C 1
ATOM 1453 O O . SER A 1 183 ? -13.020 4.476 19.062 1.00 77.31 183 SER A O 1
ATOM 1455 N N . ARG A 1 184 ? -14.742 4.597 17.626 1.00 78.06 184 ARG A N 1
ATOM 1456 C CA . ARG A 1 184 ? -14.257 3.489 16.784 1.00 78.06 184 ARG A CA 1
ATOM 1457 C C . ARG A 1 184 ? -12.927 3.816 16.117 1.00 78.06 184 ARG A C 1
ATOM 1459 O O . ARG A 1 184 ? -12.075 2.937 15.987 1.00 78.06 184 ARG A O 1
ATOM 1466 N N . TRP A 1 185 ? -12.733 5.064 15.692 1.00 78.81 185 TRP A N 1
ATOM 1467 C CA . TRP A 1 185 ? -11.467 5.483 15.097 1.00 78.81 185 TRP A CA 1
ATOM 1468 C C . TRP A 1 185 ? -10.315 5.445 16.102 1.00 78.81 185 TRP A C 1
ATOM 1470 O O . TRP A 1 185 ? -9.226 5.000 15.750 1.00 78.81 185 TRP A O 1
ATOM 1480 N N . GLU A 1 186 ? -10.539 5.856 17.349 1.00 77.38 186 GLU A N 1
ATOM 1481 C CA . GLU A 1 186 ? -9.527 5.764 18.402 1.00 77.38 186 GLU A CA 1
ATOM 1482 C C . GLU A 1 186 ? -9.179 4.309 18.740 1.00 77.38 186 GLU A C 1
ATOM 1484 O O . GLU A 1 186 ? -7.994 3.966 18.786 1.00 77.38 186 GLU A O 1
ATOM 1489 N N . GLN A 1 187 ? -10.187 3.444 18.902 1.00 79.94 187 GLN A N 1
ATOM 1490 C CA . GLN A 1 187 ? -9.973 2.007 19.103 1.00 79.94 187 GLN A CA 1
ATOM 1491 C C . GLN A 1 187 ? -9.081 1.431 17.999 1.00 79.94 187 GLN A C 1
ATOM 1493 O O . GLN A 1 187 ? -8.133 0.706 18.288 1.00 79.94 187 GLN A O 1
ATOM 1498 N N . PHE A 1 188 ? -9.346 1.786 16.739 1.00 77.44 188 PHE A N 1
ATOM 1499 C CA . PHE A 1 188 ? -8.549 1.338 15.599 1.00 77.44 188 PHE A CA 1
ATOM 1500 C C . PHE A 1 188 ? -7.134 1.937 15.592 1.00 77.44 188 PHE A C 1
ATOM 1502 O O . PHE A 1 188 ? -6.155 1.207 15.462 1.00 77.44 188 PHE A O 1
ATOM 1509 N N . ALA A 1 189 ? -7.010 3.258 15.731 1.00 77.00 189 ALA A N 1
ATOM 1510 C CA . ALA A 1 189 ? -5.741 3.969 15.577 1.00 77.00 189 ALA A CA 1
ATOM 1511 C C . ALA A 1 189 ? -4.755 3.691 16.720 1.00 77.00 189 ALA A C 1
ATOM 1513 O O . ALA A 1 189 ? -3.542 3.702 16.508 1.00 77.00 189 ALA A O 1
ATOM 1514 N N . VAL A 1 190 ? -5.270 3.458 17.928 1.00 78.06 190 VAL A N 1
ATOM 1515 C CA . VAL A 1 190 ? -4.461 3.273 19.140 1.00 78.06 190 VAL A CA 1
ATOM 1516 C C . VAL A 1 190 ? -4.501 1.819 19.632 1.00 78.06 190 VAL A C 1
ATOM 1518 O O . VAL A 1 190 ? -3.763 1.450 20.546 1.00 78.06 190 VAL A O 1
ATOM 1521 N N . GLY A 1 191 ? -5.339 0.971 19.026 1.00 75.88 191 GLY A N 1
ATOM 1522 C CA . GLY A 1 191 ? -5.592 -0.394 19.488 1.00 75.88 191 GLY A CA 1
ATOM 1523 C C . GLY A 1 191 ? -6.298 -0.436 20.846 1.00 75.88 191 GLY A C 1
ATOM 1524 O O . GLY A 1 191 ? -6.133 -1.409 21.571 1.00 75.88 191 GLY A O 1
ATOM 1525 N N . ALA A 1 192 ? -6.992 0.631 21.246 1.00 79.50 192 ALA A N 1
ATOM 1526 C CA . ALA A 1 192 ? -7.588 0.782 22.571 1.00 79.50 192 ALA A CA 1
ATOM 1527 C C . ALA A 1 192 ? -8.949 0.075 22.640 1.00 79.50 192 ALA A C 1
ATOM 1529 O O . ALA A 1 192 ? -9.968 0.695 22.376 1.00 79.50 192 ALA A O 1
ATOM 1530 N N . HIS A 1 193 ? -8.983 -1.221 22.956 1.00 76.25 193 HIS A N 1
ATOM 1531 C CA . HIS A 1 193 ? -10.247 -1.983 22.973 1.00 76.25 193 HIS A CA 1
ATOM 1532 C C . HIS A 1 193 ? -11.014 -1.909 24.289 1.00 76.25 193 HIS A C 1
ATOM 1534 O O . HIS A 1 193 ? -12.205 -2.196 24.322 1.00 76.25 193 HIS A O 1
ATOM 1540 N N . GLU A 1 194 ? -10.318 -1.560 25.362 1.00 84.31 194 GLU A N 1
ATOM 1541 C CA . GLU A 1 194 ? -10.848 -1.574 26.713 1.00 84.31 194 GLU A CA 1
ATOM 1542 C C . GLU A 1 194 ? -10.275 -0.367 27.443 1.00 84.31 194 GLU A C 1
ATOM 1544 O O . GLU A 1 194 ? -9.051 -0.207 27.503 1.00 84.31 194 GLU A O 1
ATOM 1549 N N . TYR A 1 195 ? -11.155 0.484 27.953 1.00 85.50 195 TYR A N 1
ATOM 1550 C CA . TYR A 1 195 ? -10.823 1.672 28.724 1.00 85.50 195 TYR A CA 1
ATOM 1551 C C . TYR A 1 195 ? -11.166 1.405 30.186 1.00 85.50 195 TYR A C 1
ATOM 1553 O O . TYR A 1 195 ? -12.194 0.804 30.472 1.00 85.50 195 TYR A O 1
ATOM 1561 N N . ARG A 1 196 ? -10.327 1.843 31.121 1.00 88.00 196 ARG A N 1
ATOM 1562 C CA . ARG A 1 196 ? -10.561 1.659 32.557 1.00 88.00 196 ARG A CA 1
ATOM 1563 C C . ARG A 1 196 ? -10.385 2.965 33.307 1.00 88.00 196 ARG A C 1
ATOM 1565 O O . ARG A 1 196 ? -9.442 3.719 33.018 1.00 88.00 196 ARG A O 1
ATOM 1572 N N . CYS A 1 197 ? -11.271 3.184 34.275 1.00 87.81 197 CYS A N 1
ATOM 1573 C CA . CYS A 1 197 ? -11.125 4.270 35.227 1.00 87.81 197 CYS A CA 1
ATOM 1574 C C . CYS A 1 197 ? -9.887 4.034 36.094 1.00 87.81 197 CYS A C 1
ATOM 1576 O O . CYS A 1 197 ? -9.528 2.900 36.417 1.00 87.81 197 CYS A O 1
ATOM 1578 N N . ARG A 1 198 ? -9.169 5.117 36.387 1.00 85.56 198 ARG A N 1
ATOM 1579 C CA . ARG A 1 198 ? -7.975 5.091 37.239 1.00 85.56 198 ARG A CA 1
ATOM 1580 C C . ARG A 1 198 ? -8.278 5.512 38.675 1.00 85.56 198 ARG A C 1
ATOM 1582 O O . ARG A 1 198 ? -7.371 5.422 39.493 1.00 85.56 198 ARG A O 1
ATOM 1589 N N . HIS A 1 199 ? -9.495 5.988 38.935 1.00 83.81 199 HIS A N 1
ATOM 1590 C CA . HIS A 1 199 ? -9.899 6.520 40.224 1.00 83.81 199 HIS A CA 1
ATOM 1591 C C . HIS A 1 199 ? -9.895 5.427 41.297 1.00 83.81 199 HIS A C 1
ATOM 1593 O O . HIS A 1 199 ? -10.440 4.336 41.089 1.00 83.81 199 HIS A O 1
ATOM 1599 N N . GLU A 1 200 ? -9.260 5.706 42.433 1.00 78.75 200 GLU A N 1
ATOM 1600 C CA . GLU A 1 200 ? -9.190 4.764 43.547 1.00 78.75 200 GLU A CA 1
ATOM 1601 C C . GLU A 1 200 ? -10.591 4.585 44.150 1.00 78.75 200 GLU A C 1
ATOM 1603 O O . GLU A 1 200 ? -11.246 5.545 44.536 1.00 78.75 200 GLU A O 1
ATOM 1608 N N . GLY A 1 201 ? -11.089 3.346 44.183 1.00 78.69 201 GLY A N 1
ATOM 1609 C CA . GLY A 1 201 ? -12.438 3.037 44.675 1.00 78.69 201 GLY A CA 1
ATOM 1610 C C . GLY A 1 201 ? -13.543 3.031 43.613 1.00 78.69 201 GLY A C 1
ATOM 1611 O O . GLY A 1 201 ? -14.673 2.668 43.934 1.00 78.69 201 GLY A O 1
ATOM 1612 N N . CYS A 1 202 ? -13.236 3.343 42.348 1.00 84.81 202 CYS A N 1
ATOM 1613 C CA . CYS A 1 202 ? -14.183 3.129 41.253 1.00 84.81 202 CYS A CA 1
ATOM 1614 C C . CYS A 1 202 ? -14.375 1.622 40.995 1.00 84.81 202 CYS A C 1
ATOM 1616 O O . CYS A 1 202 ? -13.400 0.906 40.764 1.00 84.81 202 CYS A O 1
ATOM 1618 N N . GLN A 1 203 ? -15.624 1.141 41.050 1.00 81.50 203 GLN A N 1
ATOM 1619 C CA . GLN A 1 203 ? -15.941 -0.290 40.918 1.00 81.50 203 GLN A CA 1
ATOM 1620 C C . GLN A 1 203 ? -16.093 -0.771 39.470 1.00 81.50 203 GLN A C 1
ATOM 1622 O O . GLN A 1 203 ? -16.054 -1.976 39.233 1.00 81.50 203 GLN A O 1
ATOM 1627 N N . GLU A 1 204 ? -16.204 0.137 38.499 1.00 77.62 204 GLU A N 1
ATOM 1628 C CA . GLU A 1 204 ? -16.399 -0.270 37.110 1.00 77.62 204 GLU A CA 1
ATOM 1629 C C . GLU A 1 204 ? -15.122 -0.784 36.457 1.00 77.62 204 GLU A C 1
ATOM 1631 O O . GLU A 1 204 ? -14.102 -0.096 36.340 1.00 77.62 204 GLU A O 1
ATOM 1636 N N . GLU A 1 205 ? -15.208 -2.027 35.985 1.00 77.62 205 GLU A N 1
ATOM 1637 C CA . GLU A 1 205 ? -14.046 -2.773 35.520 1.00 77.62 205 GLU A CA 1
ATOM 1638 C C . GLU A 1 205 ? -13.566 -2.334 34.134 1.00 77.62 205 GLU A C 1
ATOM 1640 O O . GLU A 1 205 ? -12.356 -2.350 33.885 1.00 77.62 205 GLU A O 1
ATOM 1645 N N . SER A 1 206 ? -14.475 -1.968 33.216 1.00 87.38 206 SER A N 1
ATOM 1646 C CA . SER A 1 206 ? -14.105 -1.594 31.845 1.00 87.38 206 SER A CA 1
ATOM 1647 C C . SER A 1 206 ? -15.197 -0.898 31.026 1.00 87.38 206 SER A C 1
ATOM 1649 O O . SER A 1 206 ? -16.387 -1.139 31.199 1.00 87.38 206 SER A O 1
ATOM 1651 N N . TYR A 1 207 ? -14.762 -0.094 30.054 1.00 87.62 207 TYR A N 1
ATOM 1652 C CA . TYR A 1 207 ? -15.590 0.535 29.029 1.00 87.62 207 TYR A CA 1
ATOM 1653 C C . TYR A 1 207 ? -15.103 0.140 27.645 1.00 87.62 207 TYR A C 1
ATOM 1655 O O . TYR A 1 207 ? -13.900 0.056 27.382 1.00 87.62 207 TYR A O 1
ATOM 1663 N N . ASN A 1 208 ? -16.045 -0.017 26.724 1.00 85.12 208 ASN A N 1
ATOM 1664 C CA . ASN A 1 208 ? -15.736 -0.438 25.365 1.00 85.12 208 ASN A CA 1
ATOM 1665 C C . ASN A 1 208 ? -15.418 0.756 24.465 1.00 85.12 208 ASN A C 1
ATOM 1667 O O . ASN A 1 208 ? -14.887 0.566 23.380 1.00 85.12 208 ASN A O 1
ATOM 1671 N N . SER A 1 209 ? -15.720 1.991 24.877 1.00 84.62 209 SER A N 1
ATOM 1672 C CA . SER A 1 209 ? -15.407 3.206 24.121 1.00 84.62 209 SER A CA 1
ATOM 1673 C C . SER A 1 209 ? -14.977 4.358 25.026 1.00 84.62 209 SER A C 1
ATOM 1675 O O . SER A 1 209 ? -15.369 4.423 26.192 1.00 84.62 209 SER A O 1
ATOM 1677 N N . ARG A 1 210 ? -14.221 5.317 24.472 1.00 84.50 210 ARG A N 1
ATOM 1678 C CA . ARG A 1 210 ? -13.885 6.552 25.193 1.00 84.50 210 ARG A CA 1
ATOM 1679 C C . ARG A 1 210 ? -15.126 7.352 25.568 1.00 84.50 210 ARG A C 1
ATOM 1681 O O . ARG A 1 210 ? -15.139 7.931 26.640 1.00 84.50 210 ARG A O 1
ATOM 1688 N N . HIS A 1 211 ? -16.161 7.361 24.730 1.00 86.44 211 HIS A N 1
ATOM 1689 C CA . HIS A 1 211 ? -17.409 8.050 25.059 1.00 86.44 211 HIS A CA 1
ATOM 1690 C C . HIS A 1 211 ? -18.095 7.454 26.298 1.00 86.44 211 HIS A C 1
ATOM 1692 O O . HIS A 1 211 ? -18.512 8.203 27.172 1.00 86.44 211 HIS A O 1
ATOM 1698 N N . GLN A 1 212 ? -18.150 6.121 26.411 1.00 88.25 212 GLN A N 1
ATOM 1699 C CA . GLN A 1 212 ? -18.676 5.453 27.609 1.00 88.25 212 GLN A CA 1
ATOM 1700 C C . GLN A 1 212 ? -17.851 5.793 28.851 1.00 88.25 212 GLN A C 1
ATOM 1702 O O . GLN A 1 212 ? -18.416 6.139 29.882 1.00 88.25 212 GLN A O 1
ATOM 1707 N N . PHE A 1 213 ? -16.521 5.747 28.732 1.00 89.12 213 PHE A N 1
ATOM 1708 C CA . PHE A 1 213 ? -15.632 6.147 29.820 1.00 89.12 213 PHE A CA 1
ATOM 1709 C C . PHE A 1 213 ? -15.842 7.616 30.223 1.00 89.12 213 PHE A C 1
ATOM 1711 O O . PHE A 1 213 ? -15.894 7.919 31.407 1.00 89.12 213 PHE A O 1
ATOM 1718 N N . GLN A 1 214 ? -15.968 8.520 29.252 1.00 87.88 214 GLN A N 1
ATOM 1719 C CA . GLN A 1 214 ? -16.112 9.949 29.511 1.00 87.88 214 GLN A CA 1
ATOM 1720 C C . GLN A 1 214 ? -17.453 10.264 30.179 1.00 87.88 214 GLN A C 1
ATOM 1722 O O . GLN A 1 214 ? -17.476 11.005 31.149 1.00 87.88 214 GLN A O 1
ATOM 1727 N N . SER A 1 215 ? -18.540 9.616 29.749 1.00 88.69 215 SER A N 1
ATOM 1728 C CA . S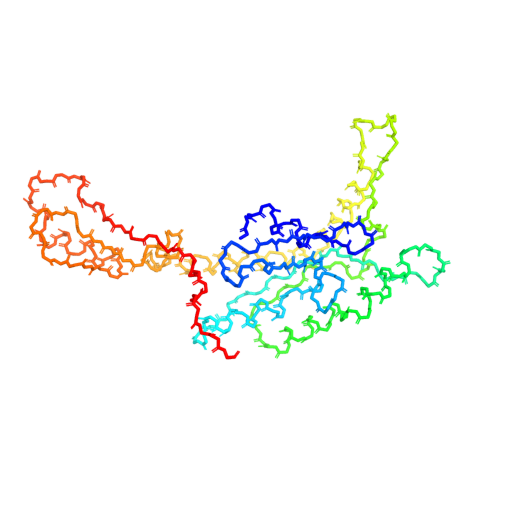ER A 1 215 ? -19.832 9.732 30.430 1.00 88.69 215 SER A CA 1
ATOM 1729 C C . SER A 1 215 ? -19.775 9.210 31.868 1.00 88.69 215 SER A C 1
ATOM 1731 O O . SER A 1 215 ? -20.370 9.812 32.752 1.00 88.69 215 SER A O 1
ATOM 1733 N N . HIS A 1 216 ? -19.053 8.116 32.124 1.00 90.75 216 HIS A N 1
ATOM 1734 C CA . HIS A 1 216 ? -18.812 7.667 33.493 1.00 90.75 216 HIS A CA 1
ATOM 1735 C C . HIS A 1 216 ? -18.011 8.694 34.302 1.00 90.75 216 HIS A C 1
ATOM 1737 O O . HIS A 1 216 ? -18.367 8.977 35.439 1.00 90.75 216 HIS A O 1
ATOM 1743 N N . TRP A 1 217 ? -16.944 9.250 33.724 1.00 87.88 217 TRP A N 1
ATOM 1744 C CA . TRP A 1 217 ? -16.121 10.265 34.378 1.00 87.88 217 TRP A CA 1
ATOM 1745 C C . TRP A 1 217 ? -16.942 11.497 34.772 1.00 87.88 217 TRP A C 1
ATOM 1747 O O . TRP A 1 217 ? -16.888 11.923 35.921 1.00 87.88 217 TRP A O 1
ATOM 1757 N N . GLU A 1 218 ? -17.748 12.006 33.840 1.00 87.62 218 GLU A N 1
ATOM 1758 C CA . GLU A 1 218 ? -18.643 13.149 34.050 1.00 87.62 218 GLU A CA 1
ATOM 1759 C C . GLU A 1 218 ? -19.676 12.864 35.158 1.00 87.62 218 GLU A C 1
ATOM 1761 O O . GLU A 1 218 ? -19.889 13.684 36.043 1.00 87.62 218 GLU A O 1
ATOM 1766 N N . ASN A 1 219 ? -20.270 11.667 35.173 1.00 87.88 219 ASN A N 1
ATOM 1767 C CA . ASN A 1 219 ? -21.330 11.335 36.131 1.00 87.88 219 ASN A CA 1
ATOM 1768 C C . ASN A 1 219 ? -20.828 10.986 37.540 1.00 87.88 219 ASN A C 1
ATOM 1770 O O . ASN A 1 219 ? -21.523 11.270 38.513 1.00 87.88 219 ASN A O 1
ATOM 1774 N N . GLU A 1 220 ? -19.670 10.334 37.654 1.00 87.19 220 GLU A N 1
ATOM 1775 C CA . GLU A 1 220 ? -19.205 9.752 38.920 1.00 87.19 220 GLU A CA 1
ATOM 1776 C C . GLU A 1 220 ? -18.048 10.537 39.558 1.00 87.19 220 GLU A C 1
ATOM 1778 O O . GLU A 1 220 ? -17.872 10.440 40.767 1.00 87.19 220 GLU A O 1
ATOM 1783 N N . HIS A 1 221 ? -17.269 11.311 38.783 1.00 85.69 221 HIS A N 1
ATOM 1784 C CA . HIS A 1 221 ? -15.993 11.887 39.253 1.00 85.69 221 HIS A CA 1
ATOM 1785 C C . HIS A 1 221 ? -15.808 13.396 38.991 1.00 85.69 221 HIS A C 1
ATOM 1787 O O . HIS A 1 221 ? -14.901 13.989 39.569 1.00 85.69 221 HIS A O 1
ATOM 1793 N N . GLU A 1 222 ? -16.636 14.056 38.164 1.00 76.00 222 GLU A N 1
ATOM 1794 C CA . GLU A 1 222 ? -16.442 15.470 37.749 1.00 76.00 222 GLU A CA 1
ATOM 1795 C C . GLU A 1 222 ? -16.387 16.473 38.920 1.00 76.00 222 GLU A C 1
ATOM 1797 O O . GLU A 1 222 ? -15.745 17.518 38.822 1.00 76.00 222 GLU A O 1
ATOM 1802 N N . GLY A 1 223 ? -17.036 16.153 40.043 1.00 71.75 223 GLY A N 1
ATOM 1803 C CA . GLY A 1 223 ? -17.072 16.993 41.244 1.00 71.75 223 GLY A CA 1
ATOM 1804 C C . GLY A 1 223 ? -15.960 16.727 42.262 1.00 71.75 223 GLY A C 1
ATOM 1805 O O . GLY A 1 223 ? -15.900 17.419 43.283 1.00 71.75 223 GLY A O 1
ATOM 1806 N N . GLU A 1 224 ? -15.105 15.730 42.037 1.00 75.31 224 GLU A N 1
ATOM 1807 C CA . GLU A 1 224 ? -14.056 15.371 42.987 1.00 75.31 224 GLU A CA 1
ATOM 1808 C C . GLU A 1 224 ? -12.779 16.197 42.753 1.00 75.31 224 GLU A C 1
ATOM 1810 O O . GLU A 1 224 ? -12.427 16.554 41.633 1.00 75.31 224 GLU A O 1
ATOM 1815 N N . ALA A 1 225 ? -12.040 16.517 43.821 1.00 65.06 225 ALA A N 1
ATOM 1816 C CA . ALA A 1 225 ? -10.843 17.371 43.753 1.00 65.06 225 ALA A CA 1
ATOM 1817 C C . ALA A 1 225 ? -9.627 16.706 43.065 1.00 65.06 225 ALA A C 1
ATOM 1819 O O . ALA A 1 225 ? -8.518 17.250 43.078 1.00 65.06 225 ALA A O 1
ATOM 1820 N N . PHE A 1 226 ? -9.815 15.518 42.492 1.00 63.25 226 PHE A N 1
ATOM 1821 C CA . PHE A 1 226 ? -8.794 14.759 41.791 1.00 63.25 226 PHE A CA 1
ATOM 1822 C C . PHE A 1 226 ? -8.730 15.265 40.343 1.00 63.25 226 PHE A C 1
ATOM 1824 O O . PHE A 1 226 ? -9.584 14.950 39.525 1.00 63.25 226 PHE A O 1
ATOM 1831 N N . GLY A 1 227 ? -7.743 16.120 40.054 1.00 58.69 227 GLY A N 1
ATOM 1832 C CA . GLY A 1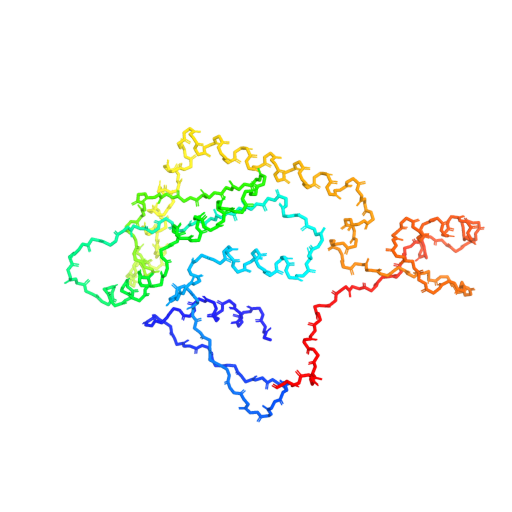 227 ? -7.628 16.854 38.788 1.00 58.69 227 GLY A CA 1
ATOM 1833 C C . GLY A 1 227 ? -7.427 16.011 37.515 1.00 58.69 227 GLY A C 1
ATOM 1834 O O . GLY A 1 227 ? -7.580 14.790 37.499 1.00 58.69 227 GLY A O 1
ATOM 1835 N N . GLU A 1 228 ? -7.008 16.694 36.441 1.00 62.53 228 GLU A N 1
ATOM 1836 C CA . GLU A 1 228 ? -6.797 16.207 35.055 1.00 62.53 228 GLU A CA 1
ATOM 1837 C C . GLU A 1 228 ? -5.997 14.882 34.906 1.00 62.53 228 GLU A C 1
ATOM 1839 O O . GLU A 1 228 ? -5.979 14.264 33.836 1.00 62.53 228 GLU A O 1
ATOM 1844 N N . ASP A 1 229 ? -5.325 14.418 35.964 1.00 66.62 229 ASP A N 1
ATOM 1845 C CA . ASP A 1 229 ? -4.482 13.216 35.988 1.00 66.62 229 ASP A CA 1
ATOM 1846 C C . ASP A 1 229 ? -5.264 11.899 35.813 1.00 66.62 229 ASP A C 1
ATOM 1848 O O . ASP A 1 229 ? -4.726 10.923 35.264 1.00 66.62 229 ASP A O 1
ATOM 1852 N N . PHE A 1 230 ? -6.534 11.858 36.232 1.00 70.44 230 PHE A N 1
ATOM 1853 C CA . PHE A 1 230 ? -7.381 10.656 36.164 1.00 70.44 230 PHE A CA 1
ATOM 1854 C C . PHE A 1 230 ? -8.453 10.709 35.065 1.00 70.44 230 PHE A C 1
ATOM 1856 O O . PHE A 1 230 ? -8.960 9.657 34.668 1.00 70.44 230 PHE A O 1
ATOM 1863 N N . GLU A 1 231 ? -8.684 11.889 34.479 1.00 73.81 231 GLU A N 1
ATOM 1864 C CA . GLU A 1 231 ? -9.583 12.119 33.335 1.00 73.81 231 GLU A CA 1
ATOM 1865 C C . GLU A 1 231 ? -9.157 11.313 32.093 1.00 73.81 231 GLU A C 1
ATOM 1867 O O . GLU A 1 231 ? -9.952 10.986 31.214 1.00 73.81 231 GLU A O 1
ATOM 1872 N N . LYS A 1 232 ? -7.877 10.931 31.992 1.00 79.19 232 LYS A N 1
ATOM 1873 C CA . LYS A 1 232 ? -7.391 10.088 30.892 1.00 79.19 232 LYS A CA 1
ATOM 1874 C C . LYS A 1 232 ? -7.481 8.603 31.262 1.00 79.19 232 LYS A C 1
ATOM 1876 O O . LYS A 1 232 ? -6.754 8.146 32.149 1.00 79.19 232 LYS A O 1
ATOM 1881 N N . PRO A 1 233 ? -8.239 7.780 30.511 1.00 78.31 233 PRO A N 1
ATOM 1882 C CA . PRO A 1 233 ? -8.390 6.366 30.837 1.00 78.31 233 PRO A CA 1
ATOM 1883 C C . PRO A 1 233 ? -7.057 5.610 30.720 1.00 78.31 233 PRO A C 1
ATOM 1885 O O . PRO A 1 233 ? -6.152 5.986 29.960 1.00 78.31 233 PRO A O 1
ATOM 1888 N N . LYS A 1 234 ? -6.899 4.510 31.465 1.00 81.25 234 LYS A N 1
ATOM 1889 C CA . LYS A 1 234 ? -5.956 3.453 31.044 1.00 81.25 234 LYS A CA 1
ATOM 1890 C C . LYS A 1 234 ? -6.625 2.687 29.914 1.00 81.25 234 LYS A C 1
ATOM 1892 O O . LYS A 1 234 ? -7.817 2.424 29.994 1.00 81.25 234 LYS A O 1
ATOM 1897 N N . PHE A 1 235 ? -5.875 2.307 28.888 1.00 77.31 235 PHE A N 1
ATOM 1898 C CA . PHE A 1 235 ? -6.397 1.401 27.876 1.00 77.31 235 PHE A CA 1
ATOM 1899 C C . PHE A 1 235 ? -5.382 0.332 27.508 1.00 77.31 235 PHE A C 1
ATOM 1901 O O . PHE A 1 235 ? -4.168 0.566 27.500 1.00 77.31 235 PHE A O 1
ATOM 1908 N N . LYS A 1 236 ? -5.889 -0.860 27.204 1.00 69.94 236 LYS A N 1
ATOM 1909 C CA . LYS A 1 236 ? -5.068 -1.969 26.727 1.00 69.94 236 LYS A CA 1
ATOM 1910 C C . LYS A 1 236 ? -4.872 -1.820 25.224 1.00 69.94 236 LYS A C 1
ATOM 1912 O O . LYS A 1 236 ? -5.848 -1.798 24.479 1.00 69.94 236 LYS A O 1
ATOM 1917 N N . ARG A 1 237 ? -3.614 -1.725 24.784 1.00 65.38 237 ARG A N 1
ATOM 1918 C CA . ARG A 1 237 ? -3.277 -1.773 23.357 1.00 65.38 237 ARG A CA 1
ATOM 1919 C C . ARG A 1 237 ? -3.491 -3.180 22.822 1.00 65.38 237 ARG A C 1
ATOM 1921 O O . ARG A 1 237 ? -3.067 -4.155 23.444 1.00 65.38 237 ARG A O 1
ATOM 1928 N N . TRP A 1 238 ? -4.094 -3.267 21.646 1.00 51.16 238 TRP A N 1
ATOM 1929 C CA . TRP A 1 238 ? -4.150 -4.494 20.880 1.00 51.16 238 TRP A CA 1
ATOM 1930 C C . TRP A 1 238 ? -2.733 -4.947 20.546 1.00 51.16 238 TRP A C 1
ATOM 1932 O O . TRP A 1 238 ? -1.929 -4.192 19.996 1.00 51.16 238 TRP A O 1
ATOM 1942 N N . VAL A 1 239 ? -2.436 -6.190 20.892 1.00 57.62 239 VAL A N 1
ATOM 1943 C CA . VAL A 1 239 ? -1.231 -6.887 20.457 1.00 57.62 239 VAL A CA 1
ATOM 1944 C C . VAL A 1 239 ? -1.706 -7.940 19.476 1.00 57.62 239 VAL A C 1
ATOM 1946 O O . VAL A 1 239 ? -2.700 -8.618 19.748 1.00 57.62 239 VAL A O 1
ATOM 1949 N N . TYR A 1 240 ? -1.022 -8.052 18.337 1.00 48.09 240 TYR A N 1
ATOM 1950 C CA . TYR A 1 240 ? -1.332 -9.077 17.349 1.00 48.09 240 TYR A CA 1
ATOM 1951 C C . TYR A 1 240 ? -1.390 -10.431 18.046 1.00 48.09 240 TYR A C 1
ATOM 1953 O O . TYR A 1 240 ? -0.444 -10.798 18.743 1.00 48.09 240 TYR A O 1
ATOM 1961 N N . GLN A 1 241 ? -2.521 -11.127 17.911 1.00 46.78 241 GLN A N 1
ATOM 1962 C CA . GLN A 1 241 ? -2.692 -12.427 18.542 1.00 46.78 241 GLN A CA 1
ATOM 1963 C C . GLN A 1 241 ? -1.609 -13.355 17.997 1.00 46.78 241 GLN A C 1
ATOM 1965 O O . GLN A 1 241 ? -1.600 -13.693 16.811 1.00 46.78 241 GLN A O 1
ATOM 1970 N N . GLU A 1 242 ? -0.670 -13.754 18.854 1.00 45.91 242 GLU A N 1
ATOM 1971 C CA . GLU A 1 242 ? 0.181 -14.886 18.529 1.00 45.91 242 GLU A CA 1
ATOM 1972 C C . GLU A 1 242 ? -0.742 -16.088 18.332 1.00 45.91 242 GLU A C 1
ATOM 1974 O O . GLU A 1 242 ? -1.652 -16.333 19.128 1.00 45.91 242 GLU A O 1
ATOM 1979 N N . ARG A 1 243 ? -0.563 -16.786 17.206 1.00 38.66 243 ARG A N 1
ATOM 1980 C CA . ARG A 1 243 ? -1.348 -17.972 16.864 1.00 38.66 243 ARG A CA 1
ATOM 1981 C C . ARG A 1 243 ? -1.371 -18.894 18.091 1.00 38.66 243 ARG A C 1
ATOM 1983 O O . ARG A 1 243 ? -0.281 -19.181 18.586 1.00 38.66 243 ARG A O 1
ATOM 1990 N N . PRO A 1 244 ? -2.542 -19.360 18.565 1.00 40.75 244 PRO A N 1
ATOM 1991 C CA . PRO A 1 244 ? -2.612 -20.188 19.761 1.00 40.75 244 PRO A CA 1
ATOM 1992 C C . PRO A 1 244 ? -1.632 -21.355 19.646 1.00 40.75 244 PRO A C 1
ATOM 1994 O O . PRO A 1 244 ? -1.715 -22.154 18.705 1.00 40.75 244 PRO A O 1
ATOM 1997 N N . GLU A 1 245 ? -0.673 -21.431 20.568 1.00 46.38 245 GLU A N 1
ATOM 1998 C CA . GLU A 1 245 ? 0.172 -22.609 20.696 1.00 46.38 245 GLU A CA 1
ATOM 1999 C C . GLU A 1 245 ? -0.752 -23.792 21.030 1.00 46.38 245 GLU A C 1
ATOM 2001 O O . GLU A 1 245 ? -1.310 -23.863 22.120 1.00 46.38 245 GLU A O 1
ATOM 2006 N N . GLY A 1 246 ? -0.953 -24.712 20.081 1.00 51.47 246 GLY A N 1
ATOM 2007 C CA . GLY A 1 246 ? -1.535 -26.021 20.391 1.00 51.47 246 GLY A CA 1
ATOM 2008 C C . GLY A 1 246 ? -2.966 -26.321 19.934 1.00 51.47 246 GLY A C 1
ATOM 2009 O O . GLY A 1 246 ? -3.641 -27.094 20.602 1.00 51.47 246 GLY A O 1
ATOM 2010 N N . GLN A 1 247 ? -3.417 -25.850 18.769 1.00 37.53 247 GLN A N 1
ATOM 2011 C CA . GLN A 1 247 ? -4.456 -26.588 18.027 1.00 37.53 247 GLN A CA 1
ATOM 2012 C C . GLN A 1 247 ? -3.851 -27.219 16.777 1.00 37.53 247 GLN A C 1
ATOM 2014 O O . GLN A 1 247 ? -3.936 -26.697 15.667 1.00 37.53 247 GLN A O 1
ATOM 2019 N N . GLY A 1 248 ? -3.172 -28.344 17.005 1.00 43.75 248 GLY A N 1
ATOM 2020 C CA . GLY A 1 248 ? -2.866 -29.295 15.948 1.00 43.75 248 GLY A CA 1
ATOM 2021 C C . GLY A 1 248 ? -4.155 -29.947 15.452 1.00 43.75 248 GLY A C 1
ATOM 2022 O O . GLY A 1 248 ? -4.986 -30.377 16.252 1.00 43.75 248 GLY A O 1
ATOM 2023 N N . ARG A 1 249 ? -4.300 -30.012 14.133 1.00 33.53 249 ARG A N 1
ATOM 2024 C CA . ARG A 1 249 ? -4.931 -31.147 13.465 1.00 33.53 249 ARG A CA 1
ATOM 2025 C C . ARG A 1 249 ? -3.834 -31.885 12.720 1.00 33.53 249 ARG A C 1
ATOM 2027 O O . ARG A 1 249 ? -2.952 -31.181 12.173 1.00 33.53 249 ARG A O 1
#

InterPro domains:
  IPR016035 Acyl transferase/acyl hydrolase/lysophospholipase [SSF52151] (3-92)

Sequence (249 aa):
MDVPQVGRAATAAPLYFKELKVRQKHGRKGQKYYFSDAGFGELNNPTGVGLQEIETLYPRQTIGAVLNVGTSRSKPDPTPRSVLHIVKKLAGNATDPNIVAKQVAARNLPHHWRFNDDRGIKIELDDWKPNSRFSKGASGSETCQKIRSSFEWWSGQPQNIQWLQECARELVTTRRGRSSDRSRWEQFAVGAHEYRCRHEGCQEESYNSRHQFQSHWENEHEGEAFGEDFEKPKFKRWVYQERPEGQGR

Organism: NCBI:txid749621

Foldseek 3Di:
DDPVLVVCLQAQAPPPHAWDWDQDPADDHGDIDTGHHCLLALCVPVQVVVVVVCCVVCVPDADQEEEAEDQQAADDDPDDDDVCVVSCVSNVVRDDVVVVVVVVVVVVHVYYDYHYDPNGAPADPPDWPPPDPVCPPCISVVVVVSSVVVCCVSCPDPVNVVSVVVVVVSVVVVVVVCCVPVFSVCCVVQVFQWWAFPDPPDPDDTDRTLVVVQVCCVPPPPPPPPDPPRSGTDGDHDDPDDDDRDPDD

Radius of gyration: 25.29 Å; chains: 1; bounding box: 56×48×73 Å

pLDDT: mean 79.0, std 14.57, range [33.53, 97.81]

Secondary structure (DSSP, 8-state):
--HHHHHHHHH--TTTSPPEEEE-SSSSTT-EEEE--GGGTTTSSTHHHHHHHHHHH-TTS----EEEE---BPPPPS---STHHHHHHHHHHS--HHHHHHHHHHTT-SSEEEE--TT-B---TT--SS-STT-TTTTTHHHHHHHHHHHHHHHTSHHHHHHHHHHHHHHHHHHHHHTTSHHHHHHHHH-EEEEE--STT-----BSSHHHHHHHHHHHTTTSS--TTSSSPEEEEP---PPPTT---